Protein AF-A0A9P1GBS9-F1 (afdb_monomer_lite)

Sequence (213 aa):
MTPDWHEGHQEGFFDNLPPLSKRVPIWHQGDRENQTIGAISPWLGIDNVECEVSAFTYLVKTSHTANCLPSLSSLLSLWAPWDDDLSELVQFHLIVFQWDAYKDILNTIQDDAVNMTDDGNIPAENRHQTFVTIHYLEASDLIDTIGGLNRSLMALRADHEELLERFETYREYTGRIMEYIASRDPAMAGPFGLLLRPEDLAPERTQQGPVDR

pLDDT: mean 78.41, std 15.32, range [40.25, 95.88]

Radius of gyration: 34.03 Å; chains: 1; bounding box: 99×62×79 Å

Secondary structure (DSSP, 8-state):
----TTS-----TTTTPPPSEEEEEEEEETT-TT-BTTTTHHHHT-TT-SS-GGGTEEEEEEETT--SPPPGGGGGGSB--TTPBP-TTEEEEEEE--HHHHHHHHHH-TTSSEE-S-SS---GGGEEEEEEEEEE--HHHHHHHHHHHHHHHHHHHHHHHHHHHHHHHHHHHHHHHHHHHHHH-GGGTTTTT-SPPTTTTS-----------

Structure (mmCIF, N/CA/C/O backbone):
data_AF-A0A9P1GBS9-F1
#
_entry.id   AF-A0A9P1GBS9-F1
#
loop_
_atom_site.group_PDB
_atom_site.id
_atom_site.type_symbol
_atom_site.label_atom_id
_atom_site.label_alt_id
_atom_site.label_comp_id
_atom_site.label_asym_id
_atom_site.label_entity_id
_atom_site.label_seq_id
_atom_site.pdbx_PDB_ins_code
_atom_site.Cartn_x
_atom_site.Cartn_y
_atom_site.Cartn_z
_atom_site.occupancy
_atom_site.B_iso_or_equiv
_atom_site.auth_seq_id
_atom_site.auth_comp_id
_atom_site.auth_asym_id
_atom_site.auth_atom_id
_atom_site.pdbx_PDB_model_num
ATOM 1 N N . MET A 1 1 ? -47.988 15.074 -22.063 1.00 42.62 1 MET A N 1
ATOM 2 C CA . MET A 1 1 ? -47.607 14.781 -20.669 1.00 42.62 1 MET A CA 1
ATOM 3 C C . MET A 1 1 ? -46.097 14.748 -20.631 1.00 42.62 1 MET A C 1
ATOM 5 O O . MET A 1 1 ? -45.503 13.807 -21.136 1.00 42.62 1 MET A O 1
ATOM 9 N N . THR A 1 2 ? -45.488 15.839 -20.189 1.00 40.25 2 THR A N 1
ATOM 10 C CA . THR A 1 2 ? -44.058 15.903 -19.876 1.00 40.25 2 THR A CA 1
ATOM 11 C C . THR A 1 2 ? -43.849 15.196 -18.535 1.00 40.25 2 THR A C 1
ATOM 13 O O . THR A 1 2 ? -44.651 15.448 -17.635 1.00 40.25 2 THR A O 1
ATOM 16 N N . PRO A 1 3 ? -42.856 14.300 -18.393 1.00 43.91 3 PRO A N 1
ATOM 17 C CA . PRO A 1 3 ? -42.555 13.683 -17.106 1.00 43.91 3 PRO A CA 1
ATOM 18 C C . PRO A 1 3 ? -42.159 14.773 -16.113 1.00 43.91 3 PRO A C 1
ATOM 20 O O . PRO A 1 3 ? -41.398 15.679 -16.462 1.00 43.91 3 PRO A O 1
ATOM 23 N N . ASP A 1 4 ? -42.720 14.700 -14.913 1.00 45.66 4 ASP A N 1
ATOM 24 C CA . ASP A 1 4 ? -42.410 15.606 -13.819 1.00 45.66 4 ASP A CA 1
ATOM 25 C C . ASP A 1 4 ? -41.107 15.129 -13.160 1.00 45.66 4 ASP A C 1
ATOM 27 O O . ASP A 1 4 ? -41.053 14.048 -12.581 1.00 45.66 4 ASP A O 1
ATOM 31 N N . TRP A 1 5 ? -40.028 15.900 -13.304 1.00 51.97 5 TRP A N 1
ATOM 32 C CA . TRP A 1 5 ? -38.692 15.566 -12.783 1.00 51.97 5 TRP A CA 1
ATOM 33 C C . TRP A 1 5 ? -38.529 15.929 -11.296 1.00 51.97 5 TRP A C 1
ATOM 35 O O . TRP A 1 5 ? -37.412 16.026 -10.794 1.00 51.97 5 TRP A O 1
ATOM 45 N N . HIS A 1 6 ? -39.639 16.170 -10.598 1.00 50.38 6 HIS A N 1
ATOM 46 C CA . HIS A 1 6 ? -39.675 16.527 -9.181 1.00 50.38 6 HIS A CA 1
ATOM 47 C C . HIS A 1 6 ? -39.992 15.349 -8.248 1.00 50.38 6 HIS A C 1
ATOM 49 O O . HIS A 1 6 ? -40.091 15.551 -7.037 1.00 50.38 6 HIS A O 1
ATOM 55 N N . GLU A 1 7 ? -40.110 14.121 -8.762 1.00 45.84 7 GLU A N 1
ATOM 56 C CA . GLU A 1 7 ? -40.084 12.937 -7.902 1.00 45.84 7 GLU A CA 1
ATOM 57 C C . GLU A 1 7 ? -38.676 12.783 -7.318 1.00 45.84 7 GLU A C 1
ATOM 59 O O . GLU A 1 7 ? -37.700 12.581 -8.042 1.00 45.84 7 GLU A O 1
ATOM 64 N N . GLY A 1 8 ? -38.571 12.955 -5.996 1.00 47.91 8 GLY A N 1
ATOM 65 C CA . GLY A 1 8 ? -37.323 12.801 -5.260 1.00 47.91 8 GLY A CA 1
ATOM 66 C C . GLY A 1 8 ? -36.664 11.475 -5.614 1.00 47.91 8 GLY A C 1
ATOM 67 O O . GLY A 1 8 ? -37.333 10.442 -5.629 1.00 47.91 8 GLY A O 1
ATOM 68 N N . HIS A 1 9 ? -35.368 11.535 -5.924 1.00 47.41 9 HIS A N 1
ATOM 69 C CA . HIS A 1 9 ? -34.533 10.368 -6.172 1.00 47.41 9 HIS A CA 1
ATOM 70 C C . HIS A 1 9 ? -34.808 9.318 -5.089 1.00 47.41 9 HIS A C 1
ATOM 72 O O . HIS A 1 9 ? -34.444 9.506 -3.931 1.00 47.41 9 HIS A O 1
ATOM 78 N N . GLN A 1 10 ? -35.498 8.236 -5.457 1.00 48.91 10 GLN A N 1
ATOM 79 C CA . GLN A 1 10 ? -35.448 7.014 -4.670 1.00 48.91 10 GLN A CA 1
ATOM 80 C C . GLN A 1 10 ? -33.976 6.614 -4.639 1.00 48.91 10 GLN A C 1
ATOM 82 O O . GLN A 1 10 ? -33.380 6.485 -5.710 1.00 48.91 10 GLN A O 1
ATOM 87 N N . GLU A 1 11 ? -33.408 6.513 -3.435 1.00 47.41 11 GLU A N 1
ATOM 88 C CA . GLU A 1 11 ? -32.024 6.098 -3.193 1.00 47.41 11 GLU A CA 1
ATOM 89 C C . GLU A 1 11 ? -31.682 4.934 -4.127 1.00 47.41 11 GLU A C 1
ATOM 91 O O . GLU A 1 11 ? -32.305 3.866 -4.091 1.00 47.41 11 GLU A O 1
ATOM 96 N N . GLY A 1 12 ? -30.757 5.179 -5.049 1.00 46.72 12 GLY A N 1
ATOM 97 C CA . GLY A 1 12 ? -30.321 4.184 -6.005 1.00 46.72 12 GLY A CA 1
ATOM 98 C C . GLY A 1 12 ? -29.653 3.027 -5.270 1.00 46.72 12 GLY A C 1
ATOM 99 O O . GLY A 1 12 ? -29.072 3.190 -4.204 1.00 46.72 12 GLY A O 1
ATOM 100 N N . PHE A 1 13 ? -29.665 1.839 -5.869 1.00 50.00 13 PHE A N 1
ATOM 101 C CA . PHE A 1 13 ? -28.935 0.667 -5.363 1.00 50.00 13 PHE A CA 1
ATOM 102 C C . PHE A 1 13 ? -27.457 0.968 -5.016 1.00 50.00 13 PHE A C 1
ATOM 104 O O . PHE A 1 13 ? -26.892 0.351 -4.118 1.00 50.00 13 PHE A O 1
ATOM 111 N N . PHE A 1 14 ? -26.850 1.943 -5.701 1.00 51.12 14 PHE A N 1
ATOM 112 C CA . PHE A 1 14 ? -25.476 2.395 -5.481 1.00 51.12 14 PHE A CA 1
ATOM 113 C C . PHE A 1 14 ? -25.310 3.384 -4.313 1.00 51.12 14 PHE A C 1
ATOM 115 O O . PHE A 1 14 ? -24.191 3.542 -3.836 1.00 51.12 14 PHE A O 1
ATOM 122 N N . ASP A 1 15 ? -26.389 3.998 -3.818 1.00 52.50 15 ASP A N 1
ATOM 123 C CA . ASP A 1 15 ? -26.345 4.976 -2.717 1.00 52.50 15 ASP A CA 1
ATOM 124 C C . ASP A 1 15 ? -26.149 4.302 -1.345 1.00 52.50 15 ASP A C 1
ATOM 126 O O . ASP A 1 15 ? -25.785 4.961 -0.376 1.00 52.50 15 ASP A O 1
ATOM 130 N N . ASN A 1 16 ? -26.330 2.976 -1.273 1.00 60.12 16 ASN A N 1
ATOM 131 C CA . ASN A 1 16 ? -26.165 2.163 -0.062 1.00 60.12 16 ASN A CA 1
ATOM 132 C C . ASN A 1 16 ? -24.893 1.293 -0.067 1.00 60.12 16 ASN A C 1
ATOM 134 O O . ASN A 1 16 ? -24.763 0.381 0.755 1.00 60.12 16 ASN A O 1
ATOM 138 N N . LEU A 1 17 ? -23.956 1.526 -0.993 1.00 65.31 17 LEU A N 1
ATOM 139 C CA . LEU A 1 17 ? -22.684 0.806 -0.978 1.00 65.31 17 LEU A CA 1
ATOM 140 C C . LEU A 1 17 ? -21.768 1.378 0.116 1.00 65.31 17 LEU A C 1
ATOM 142 O O . LEU A 1 17 ? -21.597 2.597 0.190 1.00 65.31 17 LE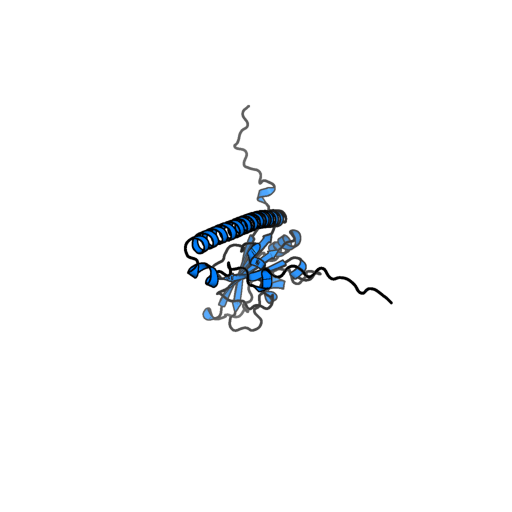U A O 1
ATOM 146 N N . PRO A 1 18 ? -21.162 0.525 0.965 1.00 74.44 18 PRO A N 1
ATOM 147 C CA . PRO A 1 18 ? -20.195 0.996 1.940 1.00 74.44 18 PRO A CA 1
ATOM 148 C C . PRO A 1 18 ? -19.008 1.650 1.216 1.00 74.44 18 PRO A C 1
ATOM 150 O O . PRO A 1 18 ? -18.671 1.248 0.097 1.00 74.44 18 PRO A O 1
ATOM 153 N N . PRO A 1 19 ? -18.376 2.667 1.829 1.00 85.00 19 PRO A N 1
ATOM 154 C CA . PRO A 1 19 ? -17.251 3.353 1.209 1.00 85.00 19 PRO A CA 1
ATOM 155 C C . PRO A 1 19 ? -16.131 2.353 0.910 1.00 85.00 19 PRO A C 1
ATOM 157 O O . PRO A 1 19 ? -15.941 1.412 1.666 1.00 85.00 19 PRO A O 1
ATOM 160 N N . LEU A 1 20 ? -15.360 2.574 -0.159 1.00 87.50 20 LEU A N 1
ATOM 161 C CA . LEU A 1 20 ? -14.217 1.717 -0.527 1.00 87.50 20 LEU A CA 1
ATOM 162 C C . LEU A 1 20 ? -12.997 1.917 0.385 1.00 87.50 20 LEU A C 1
ATOM 164 O O . LEU A 1 20 ? -12.026 1.164 0.326 1.00 87.50 20 LEU A O 1
ATOM 168 N N . SER A 1 21 ? -13.028 2.952 1.227 1.00 89.62 21 SER A N 1
ATOM 169 C CA . SER A 1 21 ? -12.006 3.188 2.236 1.00 89.62 21 SER A CA 1
ATOM 170 C C . SER A 1 21 ? -12.606 3.780 3.507 1.00 89.62 21 SER A C 1
ATOM 172 O O . SER A 1 21 ? -13.497 4.628 3.448 1.00 89.62 21 SER A O 1
ATOM 174 N N . LYS A 1 22 ? -12.101 3.350 4.666 1.00 89.94 22 LYS A N 1
ATOM 175 C CA . LYS A 1 22 ? -12.458 3.902 5.978 1.00 89.94 22 LYS A CA 1
ATOM 176 C C . LYS A 1 22 ? -11.189 4.155 6.777 1.00 89.94 22 LYS A C 1
ATOM 178 O O . LYS A 1 22 ? -10.367 3.258 6.948 1.00 89.94 22 LYS A O 1
ATOM 183 N N . ARG A 1 23 ? -11.025 5.379 7.276 1.00 90.62 23 ARG A N 1
ATOM 184 C CA . ARG A 1 23 ? -9.936 5.733 8.190 1.00 90.62 23 ARG A CA 1
ATOM 185 C C . ARG A 1 23 ? -10.406 5.559 9.626 1.00 90.62 23 ARG A C 1
ATOM 187 O O . ARG A 1 23 ? -11.434 6.108 10.000 1.00 90.62 23 ARG A O 1
ATOM 194 N N . VAL A 1 24 ? -9.620 4.838 10.412 1.00 91.25 24 VAL A N 1
ATOM 195 C CA . VAL A 1 24 ? -9.910 4.498 11.801 1.00 91.25 24 VAL A CA 1
ATOM 196 C C . VAL A 1 24 ? -8.779 5.038 12.686 1.00 91.25 24 VAL A C 1
ATOM 198 O O . VAL A 1 24 ? -7.627 4.618 12.531 1.00 91.25 24 VAL A O 1
ATOM 201 N N . PRO A 1 25 ? -9.049 6.009 13.573 1.00 92.69 25 PRO A N 1
ATOM 202 C CA . PRO A 1 25 ? -8.131 6.395 14.632 1.00 92.69 25 PRO A CA 1
ATOM 203 C C . PRO A 1 25 ? -7.989 5.283 15.671 1.00 92.69 25 PRO A C 1
ATOM 205 O O . PRO A 1 25 ? -8.970 4.669 16.090 1.00 92.69 25 PRO A O 1
ATOM 208 N N . ILE A 1 26 ? -6.758 5.079 16.119 1.00 92.00 26 ILE A N 1
ATOM 209 C CA . ILE A 1 26 ? -6.389 4.113 17.146 1.00 92.00 26 ILE A CA 1
ATOM 210 C C . ILE A 1 26 ? -5.705 4.867 18.268 1.00 92.00 26 ILE A C 1
ATOM 212 O O . ILE A 1 26 ? -4.629 5.437 18.082 1.00 92.00 26 ILE A O 1
ATOM 216 N N . TRP A 1 27 ? -6.361 4.882 19.418 1.00 91.00 27 TRP A N 1
ATOM 217 C CA . TRP A 1 27 ? -5.845 5.490 20.630 1.00 91.00 27 TRP A CA 1
ATOM 218 C C . TRP A 1 27 ? -5.072 4.453 21.419 1.00 91.00 27 TRP A C 1
ATOM 220 O O . TRP A 1 27 ? -5.586 3.371 21.701 1.00 91.00 27 TRP A O 1
ATOM 230 N N . HIS A 1 28 ? -3.837 4.785 21.765 1.00 90.81 28 HIS A N 1
ATOM 231 C CA . HIS A 1 28 ? -2.922 3.879 22.439 1.00 90.81 28 HIS A CA 1
ATOM 232 C C . HIS A 1 28 ? -2.063 4.642 23.456 1.00 90.81 28 HIS A C 1
ATOM 234 O O . HIS A 1 28 ? -2.155 5.866 23.578 1.00 90.81 28 HIS A O 1
ATOM 240 N N . GLN A 1 29 ? -1.316 3.904 24.267 1.00 88.12 29 GLN A N 1
ATOM 241 C CA . GLN A 1 29 ? -0.614 4.402 25.445 1.00 88.12 29 GLN A CA 1
ATOM 242 C C . GLN A 1 29 ? 0.894 4.144 25.333 1.00 88.12 29 GLN A C 1
ATOM 244 O O . GLN A 1 29 ? 1.341 3.005 25.428 1.00 88.12 29 GLN A O 1
ATOM 249 N N . GLY A 1 30 ? 1.686 5.207 25.195 1.00 79.06 30 GLY A N 1
ATOM 250 C CA . GLY A 1 30 ? 3.088 5.103 24.752 1.00 79.06 30 GLY A CA 1
ATOM 251 C C . GLY A 1 30 ? 4.067 4.454 25.725 1.00 79.06 30 GLY A C 1
ATOM 252 O O . GLY A 1 30 ? 5.196 4.162 25.346 1.00 79.06 30 GLY A O 1
ATOM 253 N N . ASP A 1 31 ? 3.662 4.236 26.974 1.00 73.81 31 ASP A N 1
ATOM 254 C CA . ASP A 1 31 ? 4.472 3.597 28.014 1.00 73.81 31 ASP A CA 1
ATOM 255 C C . ASP A 1 31 ? 4.209 2.084 28.144 1.00 73.81 31 ASP A C 1
ATOM 257 O O . ASP A 1 31 ? 4.804 1.432 29.006 1.00 73.81 31 ASP A O 1
ATOM 261 N N . ARG A 1 32 ? 3.337 1.512 27.301 1.00 73.31 32 ARG A N 1
ATOM 262 C CA . ARG A 1 32 ? 2.906 0.116 27.401 1.00 73.31 32 ARG A CA 1
ATOM 263 C C . ARG A 1 32 ? 3.564 -0.774 26.350 1.00 73.31 32 ARG A C 1
ATOM 265 O O . ARG A 1 32 ? 3.544 -0.491 25.157 1.00 73.31 32 ARG A O 1
ATOM 272 N N . GLU A 1 33 ? 4.076 -1.914 26.805 1.00 71.62 33 GLU A N 1
ATOM 273 C CA . GLU A 1 33 ? 4.580 -2.975 25.930 1.00 71.62 33 GLU A CA 1
ATOM 274 C C . GLU A 1 33 ? 3.427 -3.671 25.174 1.00 71.62 33 GLU A C 1
ATOM 276 O O . GLU A 1 33 ? 2.314 -3.796 25.693 1.00 71.62 33 GLU A O 1
ATOM 281 N N . ASN A 1 34 ? 3.707 -4.174 23.964 1.00 73.81 34 ASN A N 1
ATOM 282 C CA . ASN A 1 34 ? 2.776 -4.908 23.085 1.00 73.81 34 ASN A CA 1
ATOM 283 C C . ASN A 1 34 ? 1.631 -4.087 22.464 1.00 73.81 34 ASN A C 1
ATOM 285 O O . ASN A 1 34 ? 0.576 -4.637 22.142 1.00 73.81 34 ASN A O 1
ATOM 289 N N . GLN A 1 35 ? 1.828 -2.786 22.247 1.00 86.19 35 GLN A N 1
ATOM 290 C CA . GLN A 1 35 ? 0.909 -1.974 21.445 1.00 86.19 35 GLN A CA 1
ATOM 291 C C . GLN A 1 35 ? 1.297 -1.998 19.970 1.00 86.19 35 GLN A C 1
ATOM 293 O O . GLN A 1 35 ? 1.817 -1.033 19.412 1.00 86.19 35 GLN A O 1
ATOM 298 N N . THR A 1 36 ? 1.033 -3.142 19.350 1.00 90.81 36 THR A N 1
ATOM 299 C CA . THR A 1 36 ? 1.324 -3.390 17.940 1.00 90.81 36 THR A CA 1
ATOM 300 C C . THR A 1 36 ? 0.065 -3.298 17.087 1.00 90.81 36 THR A C 1
ATOM 302 O O . THR A 1 36 ? -1.065 -3.363 17.577 1.00 90.81 36 THR A O 1
ATOM 305 N N . ILE A 1 37 ? 0.245 -3.203 15.773 1.00 88.94 37 ILE A N 1
ATOM 306 C CA . ILE A 1 37 ? -0.857 -3.325 14.810 1.00 88.94 37 ILE A CA 1
ATOM 307 C C . ILE A 1 37 ? -1.541 -4.708 14.865 1.00 88.94 37 ILE A C 1
ATOM 309 O O . ILE A 1 37 ? -2.712 -4.853 14.545 1.00 88.94 37 ILE A O 1
ATOM 313 N N . GLY A 1 38 ? -0.857 -5.753 15.310 1.00 87.38 38 GLY A N 1
ATOM 314 C CA . GLY A 1 38 ? -1.444 -7.078 15.497 1.00 87.38 38 GLY A CA 1
ATOM 315 C C . GLY A 1 38 ? -2.410 -7.100 16.671 1.00 87.38 38 GLY A C 1
ATOM 316 O O . GLY A 1 38 ? -3.441 -7.773 16.607 1.00 87.38 38 GLY A O 1
ATOM 317 N N . ALA A 1 39 ? -2.128 -6.309 17.710 1.00 88.44 39 ALA A N 1
ATOM 318 C CA . ALA A 1 39 ? -2.994 -6.211 18.870 1.00 88.44 39 ALA A CA 1
ATOM 319 C C . ALA A 1 39 ? -4.390 -5.712 18.484 1.00 88.44 39 ALA A C 1
ATOM 321 O O . ALA A 1 39 ? -5.349 -6.212 19.047 1.00 88.44 39 ALA A O 1
ATOM 322 N N . ILE A 1 40 ? -4.544 -4.844 17.474 1.00 87.69 40 ILE A N 1
ATOM 323 C CA . ILE A 1 40 ? -5.860 -4.305 17.082 1.00 87.69 40 ILE A CA 1
ATOM 324 C C . ILE A 1 40 ? -6.777 -5.321 16.371 1.00 87.69 40 ILE A C 1
ATOM 326 O O . ILE A 1 40 ? -7.952 -5.031 16.154 1.00 87.69 40 ILE A O 1
ATOM 330 N N . SER A 1 41 ? -6.278 -6.510 16.017 1.00 86.81 41 SER A N 1
ATOM 331 C CA . SER A 1 41 ? -7.013 -7.512 15.222 1.00 86.81 41 SER A CA 1
ATOM 332 C C . SER A 1 41 ? -8.400 -7.893 15.773 1.00 86.81 41 SER A C 1
ATOM 334 O O . SER A 1 41 ? -9.324 -7.974 14.961 1.00 86.81 41 SER A O 1
ATOM 336 N N . PRO A 1 42 ? -8.606 -8.062 17.099 1.00 86.31 42 PRO A N 1
ATOM 337 C CA . PRO A 1 42 ? -9.927 -8.347 17.667 1.00 86.31 42 PRO A CA 1
ATOM 338 C C . PRO A 1 42 ? -10.946 -7.234 17.433 1.00 86.31 42 PRO A C 1
ATOM 340 O O . PRO A 1 42 ? -12.111 -7.496 17.152 1.00 86.31 42 PRO A O 1
ATOM 343 N N . TRP A 1 43 ? -10.504 -5.975 17.477 1.00 86.56 43 TRP A N 1
ATOM 344 C CA . TRP A 1 43 ? -11.361 -4.823 17.192 1.00 86.56 43 TRP A CA 1
ATOM 345 C C . TRP A 1 43 ? -11.714 -4.704 15.709 1.00 86.56 43 TRP A C 1
ATOM 347 O O . TRP A 1 43 ? -12.731 -4.110 15.359 1.00 86.56 43 TRP A O 1
ATOM 357 N N . LEU A 1 44 ? -10.880 -5.269 14.837 1.00 84.94 44 LEU A N 1
ATOM 358 C CA . LEU A 1 44 ? -11.162 -5.372 13.410 1.00 84.94 44 LEU A CA 1
ATOM 359 C C . LEU A 1 44 ? -11.996 -6.621 13.064 1.00 84.94 44 LEU A C 1
ATOM 361 O O . LEU A 1 44 ? -12.425 -6.746 11.922 1.00 84.94 44 LEU A O 1
ATOM 365 N N . GLY A 1 45 ? -12.212 -7.545 14.010 1.00 81.25 45 GLY A N 1
ATOM 366 C CA . GLY A 1 45 ? -12.903 -8.820 13.773 1.00 81.25 45 GLY A CA 1
ATOM 367 C C . GLY A 1 45 ? -12.101 -9.818 12.929 1.00 81.25 45 GLY A C 1
ATOM 368 O O . GLY A 1 45 ? -12.667 -10.752 12.367 1.00 81.25 45 GLY A O 1
ATOM 369 N N . ILE A 1 46 ? -10.787 -9.607 12.806 1.00 82.06 46 ILE A N 1
ATOM 370 C CA . ILE A 1 46 ? -9.893 -10.389 11.933 1.00 82.06 46 ILE A CA 1
ATOM 371 C C . ILE A 1 46 ? -9.293 -11.593 12.681 1.00 82.06 46 ILE A C 1
ATOM 373 O O . ILE A 1 46 ? -8.850 -12.562 12.069 1.00 82.06 46 ILE A O 1
ATOM 377 N N . ASP A 1 47 ? -9.315 -11.563 14.011 1.00 73.88 47 ASP A N 1
ATOM 378 C CA . ASP A 1 47 ? -8.843 -12.634 14.894 1.00 73.88 47 ASP A CA 1
ATOM 379 C C . ASP A 1 47 ? -9.673 -13.927 14.811 1.00 73.88 47 ASP A C 1
ATOM 381 O O . ASP A 1 47 ? -9.163 -15.006 15.108 1.00 73.88 47 ASP A O 1
ATOM 385 N N . ASN A 1 48 ? -10.934 -13.828 14.385 1.00 63.69 48 ASN A N 1
ATOM 386 C CA . ASN A 1 48 ? -11.872 -14.949 14.302 1.00 63.69 48 ASN A CA 1
ATOM 387 C C . ASN A 1 48 ? -11.877 -15.660 12.942 1.00 63.69 48 ASN A C 1
ATOM 389 O O . ASN A 1 48 ? -12.673 -16.579 12.732 1.00 63.69 48 ASN A O 1
ATOM 393 N N . VAL A 1 49 ? -11.039 -15.235 11.997 1.00 62.44 49 VAL A N 1
ATOM 394 C CA . VAL A 1 49 ? -11.047 -15.807 10.651 1.00 62.44 49 VAL A CA 1
ATOM 395 C C . VAL A 1 49 ? -10.283 -17.134 10.648 1.00 62.44 49 VAL A C 1
ATOM 397 O O . VAL A 1 49 ? -9.146 -17.218 11.100 1.00 62.44 49 VAL A O 1
ATOM 400 N N . GLU A 1 50 ? -10.910 -18.192 10.122 1.00 52.38 50 GLU A N 1
ATOM 401 C CA . GLU A 1 50 ? -10.342 -19.553 10.086 1.00 52.38 50 GLU A CA 1
ATOM 402 C C . GLU A 1 50 ? -9.107 -19.691 9.167 1.00 52.38 50 GLU A C 1
ATOM 404 O O . GLU A 1 50 ? -8.454 -20.736 9.158 1.00 52.38 50 GLU A O 1
ATOM 409 N N . CYS A 1 51 ? -8.778 -18.662 8.379 1.00 57.41 51 CYS A N 1
ATOM 410 C CA . CYS A 1 51 ? -7.624 -18.627 7.485 1.00 57.41 51 CYS A CA 1
ATOM 411 C C . CYS A 1 51 ? -6.550 -17.641 7.967 1.00 57.41 51 CYS A C 1
ATOM 413 O O . CYS A 1 51 ? -6.829 -16.710 8.718 1.00 57.41 51 CYS A O 1
ATOM 415 N N . GLU A 1 52 ? -5.301 -17.842 7.524 1.00 70.56 52 GLU A N 1
ATOM 416 C CA . GLU A 1 52 ? -4.212 -16.904 7.816 1.00 70.56 52 GLU A CA 1
ATOM 417 C C . GLU A 1 52 ? -4.616 -15.485 7.395 1.00 70.56 52 GLU A C 1
ATOM 419 O O . GLU A 1 52 ? -5.041 -15.267 6.263 1.00 70.56 52 GLU A O 1
ATOM 424 N N . VAL A 1 53 ? -4.452 -14.508 8.289 1.00 68.75 53 VAL A N 1
ATOM 425 C CA . VAL A 1 53 ? -4.824 -13.098 8.057 1.00 68.75 53 VAL A CA 1
ATOM 426 C C . VAL A 1 53 ? -4.203 -12.547 6.764 1.00 68.75 53 VAL A C 1
ATOM 428 O O . VAL A 1 53 ? -4.828 -11.787 6.020 1.00 68.75 53 VAL A O 1
ATOM 431 N N . SER A 1 54 ? -2.992 -13.000 6.437 1.00 73.19 54 SER A N 1
ATOM 432 C CA . SER A 1 54 ? -2.272 -12.659 5.206 1.00 73.19 54 SER A CA 1
ATOM 433 C C . SER A 1 54 ? -2.891 -13.222 3.919 1.00 73.19 54 SER A C 1
ATOM 435 O O . SER A 1 54 ? -2.485 -12.817 2.834 1.00 73.19 54 SER A O 1
ATOM 437 N N . ALA A 1 55 ? -3.854 -14.144 4.001 1.00 77.50 55 ALA A N 1
ATOM 438 C CA . ALA A 1 55 ? -4.497 -14.740 2.831 1.00 77.50 55 ALA A CA 1
ATOM 439 C C . ALA A 1 55 ? -5.475 -13.780 2.135 1.00 77.50 55 ALA A C 1
ATOM 441 O O . ALA A 1 55 ? -5.704 -13.904 0.934 1.00 77.50 55 ALA A O 1
ATOM 442 N N . PHE A 1 56 ? -6.048 -12.824 2.871 1.00 81.75 56 PHE A N 1
ATOM 443 C CA . PHE A 1 56 ? -7.055 -11.890 2.351 1.00 81.75 56 PHE A CA 1
ATOM 444 C C . PHE A 1 56 ? -6.780 -10.426 2.708 1.00 81.75 56 PHE A C 1
ATOM 446 O O . PHE A 1 56 ? -7.495 -9.541 2.226 1.00 81.75 56 PHE A O 1
ATOM 453 N N . THR A 1 57 ? -5.735 -10.163 3.502 1.00 88.12 57 THR A N 1
ATOM 454 C CA . THR A 1 57 ? -5.307 -8.809 3.846 1.00 88.12 57 THR A CA 1
ATOM 455 C C . THR A 1 57 ? -3.822 -8.572 3.598 1.00 88.12 57 THR A C 1
ATOM 457 O O . THR A 1 57 ? -2.995 -9.480 3.682 1.00 88.12 57 THR A O 1
ATOM 460 N N . TYR A 1 58 ? -3.481 -7.321 3.308 1.00 90.44 58 TYR A N 1
ATOM 461 C CA . TYR A 1 58 ? -2.112 -6.860 3.150 1.00 90.44 58 TYR A CA 1
ATOM 462 C C . TYR A 1 58 ? -1.900 -5.574 3.940 1.00 90.44 58 TYR A C 1
ATOM 464 O O . TYR A 1 58 ? -2.675 -4.626 3.809 1.00 90.44 58 TYR A O 1
ATOM 472 N N . LEU A 1 59 ? -0.849 -5.546 4.756 1.00 92.00 59 LEU A N 1
ATOM 473 C CA . LEU A 1 59 ? -0.542 -4.421 5.624 1.00 92.00 59 LEU A CA 1
ATOM 474 C C . LEU A 1 59 ? 0.617 -3.600 5.060 1.00 92.00 59 LEU A C 1
ATOM 476 O O . LEU A 1 59 ? 1.665 -4.130 4.687 1.00 92.00 59 LEU A O 1
ATOM 480 N N . VAL A 1 60 ? 0.414 -2.289 5.023 1.00 94.06 60 VAL A N 1
ATOM 481 C CA . VAL A 1 60 ? 1.385 -1.314 4.533 1.00 94.06 60 VAL A CA 1
ATOM 482 C C . VAL A 1 60 ? 1.592 -0.217 5.560 1.00 94.06 60 VAL A C 1
ATOM 484 O O . VAL A 1 60 ? 0.632 0.257 6.160 1.00 94.06 60 VAL A O 1
ATOM 487 N N . LYS A 1 61 ? 2.836 0.223 5.728 1.00 94.38 61 LYS A N 1
ATOM 488 C CA . LYS A 1 61 ? 3.216 1.323 6.614 1.00 94.38 61 LYS A CA 1
ATOM 489 C C . LYS A 1 61 ? 3.738 2.499 5.810 1.00 94.38 61 LYS A C 1
ATOM 491 O O . LYS A 1 61 ? 4.595 2.367 4.939 1.00 94.38 61 LYS A O 1
ATOM 496 N N . THR A 1 62 ? 3.222 3.672 6.130 1.00 93.62 62 THR A N 1
ATOM 497 C CA . THR A 1 62 ? 3.578 4.943 5.509 1.00 93.62 62 THR A CA 1
ATOM 498 C C . THR A 1 62 ? 3.808 6.005 6.584 1.00 93.62 62 THR A C 1
ATOM 500 O O . THR A 1 62 ? 3.650 5.768 7.783 1.00 93.62 62 THR A O 1
ATOM 503 N N . SER A 1 63 ? 4.223 7.198 6.157 1.00 90.38 63 SER A N 1
ATOM 504 C CA . SER A 1 63 ? 4.259 8.382 7.022 1.00 90.38 63 SER A CA 1
ATOM 505 C C . SER A 1 63 ? 2.839 8.791 7.421 1.00 90.38 63 SER A C 1
ATOM 507 O O . SER A 1 63 ? 1.931 8.704 6.600 1.00 90.38 63 SER A O 1
ATOM 509 N N . HIS A 1 64 ? 2.662 9.351 8.619 1.00 86.38 64 HIS A N 1
ATOM 510 C CA . HIS A 1 64 ? 1.388 9.915 9.097 1.00 86.38 64 HIS A CA 1
ATOM 511 C C . HIS A 1 64 ? 0.731 10.946 8.152 1.00 86.38 64 HIS A C 1
ATOM 513 O O . HIS A 1 64 ? -0.456 11.241 8.271 1.00 86.38 64 HIS A O 1
ATOM 519 N N . THR A 1 65 ? 1.492 11.524 7.218 1.00 84.75 65 THR A N 1
ATOM 520 C CA . THR A 1 65 ? 0.993 12.471 6.208 1.00 84.75 65 THR A CA 1
ATOM 521 C C . THR A 1 65 ? 0.390 11.801 4.968 1.00 84.75 65 THR A C 1
ATOM 523 O O . THR A 1 65 ? -0.285 12.465 4.177 1.00 84.75 65 THR A O 1
ATOM 526 N N . ALA A 1 66 ? 0.626 10.505 4.762 1.00 82.56 66 ALA A N 1
ATOM 527 C CA . ALA A 1 66 ? 0.213 9.770 3.572 1.00 82.56 66 ALA A CA 1
ATOM 528 C C . ALA A 1 66 ? -1.218 9.227 3.721 1.00 82.56 66 ALA A C 1
ATOM 530 O O . ALA A 1 66 ? -1.448 8.049 3.964 1.00 82.56 66 ALA A O 1
ATOM 531 N N . ASN A 1 67 ? -2.207 10.105 3.548 1.00 78.88 67 ASN A N 1
ATOM 532 C CA . ASN A 1 67 ? -3.617 9.749 3.749 1.00 78.88 67 ASN A CA 1
ATOM 533 C C . ASN A 1 67 ? -4.193 8.810 2.668 1.00 78.88 67 ASN A C 1
ATOM 535 O O . ASN A 1 67 ? -5.185 8.130 2.919 1.00 78.88 67 ASN A O 1
ATOM 539 N N . CYS A 1 68 ? -3.595 8.768 1.477 1.00 82.88 68 CYS A N 1
ATOM 540 C CA . CYS A 1 68 ? -4.082 7.968 0.351 1.00 82.88 68 CYS A CA 1
ATOM 541 C C . CYS A 1 68 ? -3.391 6.602 0.289 1.00 82.88 68 CYS A C 1
ATOM 543 O O . CYS A 1 68 ? -2.247 6.464 0.720 1.00 82.88 68 CYS A O 1
ATOM 545 N N . LEU A 1 69 ? -4.066 5.604 -0.293 1.00 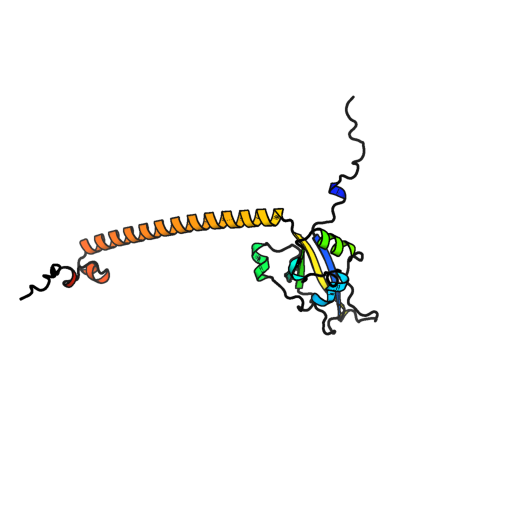84.31 69 LEU A N 1
ATOM 546 C CA . LEU A 1 69 ? -3.442 4.317 -0.594 1.00 84.31 69 LEU A CA 1
ATOM 547 C C . LEU A 1 69 ? -2.228 4.536 -1.525 1.00 84.31 69 LEU A C 1
ATOM 549 O O . LEU A 1 69 ? -2.379 5.197 -2.558 1.00 84.31 69 LEU A O 1
ATOM 553 N N . PRO A 1 70 ? -1.033 4.011 -1.191 1.00 85.25 70 PRO A N 1
ATOM 554 C CA . PRO A 1 70 ? 0.110 4.052 -2.096 1.00 85.25 70 PRO A CA 1
ATOM 555 C C . PRO A 1 70 ? -0.178 3.317 -3.406 1.00 85.25 70 PRO A C 1
ATOM 557 O O . PRO A 1 70 ? -1.025 2.427 -3.464 1.00 85.25 70 PRO A O 1
ATOM 560 N N . SER A 1 71 ? 0.558 3.648 -4.469 1.00 83.94 71 SER A N 1
ATOM 561 C CA . SER A 1 71 ? 0.407 2.935 -5.740 1.00 83.94 71 SER A CA 1
ATOM 562 C C . SER A 1 71 ? 0.654 1.434 -5.558 1.00 83.94 71 SER A C 1
ATOM 564 O O . SER A 1 71 ? 1.564 1.039 -4.824 1.00 83.94 71 SER A O 1
ATOM 566 N N . LEU A 1 72 ? -0.099 0.593 -6.278 1.00 81.88 72 LEU A N 1
ATOM 567 C CA . LEU A 1 72 ? 0.045 -0.868 -6.188 1.00 81.88 72 LEU A CA 1
ATOM 568 C C . LEU A 1 72 ? 1.484 -1.337 -6.461 1.00 81.88 72 LEU A C 1
ATOM 570 O O . LEU A 1 72 ? 1.976 -2.264 -5.826 1.00 81.88 72 LEU A O 1
ATOM 574 N N . SER A 1 73 ? 2.193 -0.634 -7.351 1.00 78.75 73 SER A N 1
ATOM 575 C CA . SER A 1 73 ? 3.608 -0.871 -7.664 1.00 78.75 73 SER A CA 1
ATOM 576 C C . SER A 1 73 ? 4.556 -0.693 -6.472 1.00 78.75 73 SER A C 1
ATOM 578 O O . SER A 1 73 ? 5.657 -1.232 -6.489 1.00 78.75 73 SER A O 1
ATOM 580 N N . SER A 1 74 ? 4.159 0.090 -5.468 1.00 82.81 74 SER A N 1
ATOM 581 C CA . SER A 1 74 ? 4.992 0.470 -4.322 1.00 82.81 74 SER A CA 1
ATOM 582 C C . SER A 1 74 ? 4.670 -0.336 -3.065 1.00 82.81 74 SER A C 1
ATOM 584 O O . SER A 1 74 ? 5.444 -0.294 -2.109 1.00 82.81 74 SER A O 1
ATOM 586 N N . LEU A 1 75 ? 3.564 -1.090 -3.050 1.00 85.44 75 LEU A N 1
ATOM 587 C CA . LEU A 1 75 ? 3.095 -1.804 -1.857 1.00 85.44 75 LEU A CA 1
ATOM 588 C C . LEU A 1 75 ? 4.143 -2.767 -1.305 1.00 85.44 75 LEU A C 1
ATOM 590 O O . LEU A 1 75 ? 4.352 -2.803 -0.100 1.00 85.44 75 LEU A O 1
ATOM 594 N N . LEU A 1 76 ? 4.865 -3.464 -2.188 1.00 84.25 76 LEU A N 1
ATOM 595 C CA . LEU A 1 76 ? 5.889 -4.429 -1.788 1.00 84.25 76 LEU A CA 1
ATOM 596 C C . LEU A 1 76 ? 7.039 -3.785 -0.997 1.00 84.25 76 LEU A C 1
ATOM 598 O O . LEU A 1 76 ? 7.608 -4.412 -0.112 1.00 84.25 76 LEU A O 1
ATOM 602 N N . SER A 1 77 ? 7.370 -2.528 -1.307 1.00 88.25 77 SER A N 1
ATOM 603 C CA . SER A 1 77 ? 8.418 -1.770 -0.608 1.00 88.25 77 SER A CA 1
ATOM 604 C C . SER A 1 77 ? 7.955 -1.150 0.709 1.00 88.25 77 SER A C 1
ATOM 606 O O . SER A 1 77 ? 8.786 -0.772 1.530 1.00 88.25 77 SER A O 1
ATOM 608 N N . LEU A 1 78 ? 6.640 -1.033 0.896 1.00 91.62 78 LEU A N 1
ATOM 609 C CA . LEU A 1 78 ? 6.012 -0.413 2.061 1.00 91.62 78 LEU A CA 1
ATOM 610 C C . LEU A 1 78 ? 5.327 -1.448 2.957 1.00 91.62 78 LEU A C 1
ATOM 612 O O . LEU A 1 78 ? 4.555 -1.081 3.841 1.00 91.62 78 LEU A O 1
ATOM 616 N N . TRP A 1 79 ? 5.578 -2.733 2.707 1.00 92.69 79 TRP A N 1
ATOM 617 C CA . TRP A 1 79 ? 5.066 -3.821 3.520 1.00 92.69 79 TRP A CA 1
ATOM 618 C C . TRP A 1 79 ? 5.461 -3.630 4.983 1.00 92.69 79 TRP A C 1
ATOM 620 O O . TRP A 1 79 ? 6.598 -3.257 5.282 1.00 92.69 79 TRP A O 1
ATOM 630 N N . ALA A 1 80 ? 4.524 -3.919 5.877 1.00 90.25 80 ALA A N 1
ATOM 631 C CA . ALA A 1 80 ? 4.763 -3.901 7.308 1.00 90.25 80 ALA A CA 1
ATOM 632 C C . ALA A 1 80 ? 4.347 -5.228 7.939 1.00 90.25 80 ALA A C 1
ATOM 634 O O . ALA A 1 80 ? 3.334 -5.810 7.529 1.00 90.25 80 ALA A O 1
ATOM 635 N N . PRO A 1 81 ? 5.101 -5.708 8.935 1.00 90.31 81 PRO A N 1
ATOM 636 C CA . PRO A 1 81 ? 4.704 -6.878 9.684 1.00 90.31 81 PRO A CA 1
ATOM 637 C C . PRO A 1 81 ? 3.596 -6.522 10.689 1.00 90.31 81 PRO A C 1
ATOM 639 O O . PRO A 1 81 ? 3.382 -5.360 11.033 1.00 90.31 81 PRO A O 1
ATOM 642 N N . TRP A 1 82 ? 2.867 -7.533 11.161 1.00 88.88 82 TRP A N 1
ATOM 643 C CA . TRP A 1 82 ? 1.779 -7.327 12.123 1.00 88.88 82 TRP A CA 1
ATOM 644 C C . TRP A 1 82 ? 2.270 -7.067 13.556 1.00 88.88 82 TRP A C 1
ATOM 646 O O . TRP A 1 82 ? 1.494 -6.671 14.412 1.00 88.88 82 TRP A O 1
ATOM 656 N N . ASP A 1 83 ? 3.544 -7.281 13.854 1.00 89.75 83 ASP A N 1
ATOM 657 C CA . ASP A 1 83 ? 4.156 -6.981 15.151 1.00 89.75 83 ASP A CA 1
ATOM 658 C C . ASP A 1 83 ? 4.767 -5.573 15.217 1.00 89.75 83 ASP A C 1
ATOM 660 O O . ASP A 1 83 ? 5.355 -5.217 16.233 1.00 89.75 83 ASP A O 1
ATOM 664 N N . ASP A 1 84 ? 4.587 -4.748 14.181 1.00 91.06 84 ASP A N 1
ATOM 665 C CA . ASP A 1 84 ? 5.062 -3.366 14.181 1.00 91.06 84 ASP A CA 1
ATOM 666 C C . ASP A 1 84 ? 4.333 -2.512 15.232 1.00 91.06 84 ASP A C 1
ATOM 668 O O . ASP A 1 84 ? 3.100 -2.538 15.347 1.00 91.06 84 ASP A O 1
ATOM 672 N N . ASP A 1 85 ? 5.110 -1.702 15.951 1.00 91.25 85 ASP A N 1
ATOM 673 C CA . ASP A 1 85 ? 4.612 -0.811 16.997 1.00 91.25 85 ASP A CA 1
ATOM 674 C C . ASP A 1 85 ? 3.742 0.323 16.440 1.00 91.25 85 ASP A C 1
ATOM 676 O O . ASP A 1 85 ? 4.025 0.927 15.393 1.00 91.25 85 ASP A O 1
ATOM 680 N N . LEU A 1 86 ? 2.699 0.667 17.196 1.00 91.00 86 LEU A N 1
ATOM 681 C CA . LEU A 1 86 ? 1.890 1.852 16.948 1.00 91.00 86 LEU A CA 1
ATOM 682 C C . LEU A 1 86 ? 2.688 3.118 17.302 1.00 91.00 86 LEU A C 1
ATOM 684 O O . LEU A 1 86 ? 3.311 3.229 18.354 1.00 91.00 86 LEU A O 1
ATOM 688 N N . SER A 1 87 ? 2.667 4.109 16.411 1.00 90.25 87 SER A N 1
ATOM 689 C CA . SER A 1 87 ? 3.365 5.386 16.597 1.00 90.25 87 SER A CA 1
ATOM 690 C C . SER A 1 87 ? 2.605 6.533 15.929 1.00 90.25 87 SER A C 1
ATOM 692 O O . SER A 1 87 ? 1.917 6.333 14.929 1.00 90.25 87 SER A O 1
ATOM 694 N N . GLU A 1 88 ? 2.727 7.751 16.459 1.00 88.69 88 GLU A N 1
ATOM 695 C CA . GLU A 1 88 ? 2.095 8.956 15.890 1.00 88.69 88 GLU A CA 1
ATOM 696 C C . GLU A 1 88 ? 2.708 9.378 14.549 1.00 88.69 88 GLU A C 1
ATOM 698 O O . GLU A 1 88 ? 2.098 10.098 13.762 1.00 88.69 88 GLU A O 1
ATOM 703 N N . LEU A 1 89 ? 3.938 8.936 14.281 1.00 90.69 89 LEU A N 1
ATOM 704 C CA . LEU A 1 89 ? 4.684 9.318 13.083 1.00 90.69 89 LEU A CA 1
ATOM 705 C C . LEU A 1 89 ? 4.316 8.475 11.862 1.00 90.69 89 LEU A C 1
ATOM 707 O O . LEU A 1 89 ? 4.698 8.822 10.737 1.00 90.69 89 LEU A O 1
ATOM 711 N N . VAL A 1 90 ? 3.585 7.382 12.076 1.00 91.81 90 VAL A N 1
ATOM 712 C CA . VAL A 1 90 ? 3.286 6.381 11.058 1.00 91.81 90 VAL A CA 1
ATOM 713 C C . VAL A 1 90 ? 1.786 6.256 10.850 1.00 91.81 90 VAL A C 1
ATOM 715 O O . VAL A 1 90 ? 0.974 6.520 11.735 1.00 91.81 90 VAL A O 1
ATOM 718 N N . GLN A 1 91 ? 1.426 5.833 9.651 1.00 92.38 91 GLN A N 1
ATOM 719 C CA . GLN A 1 91 ? 0.076 5.437 9.307 1.00 92.38 91 GLN A CA 1
ATOM 720 C C . GLN A 1 91 ? 0.128 4.041 8.705 1.00 92.38 91 GLN A C 1
ATOM 722 O O . GLN A 1 91 ? 1.017 3.723 7.915 1.00 92.38 91 GLN A O 1
ATOM 727 N N . PHE A 1 92 ? -0.842 3.213 9.067 1.00 94.19 92 PHE A N 1
ATOM 728 C CA . PHE A 1 92 ? -0.998 1.895 8.482 1.00 94.19 92 PHE A CA 1
ATOM 729 C C . PHE A 1 92 ? -2.135 1.900 7.464 1.00 94.19 92 PHE A C 1
ATOM 731 O O . PHE A 1 92 ? -3.138 2.605 7.597 1.00 94.19 92 PHE A O 1
ATOM 738 N N . HIS A 1 93 ? -1.974 1.096 6.428 1.00 93.75 93 HIS A N 1
ATOM 739 C CA . HIS A 1 93 ? -2.969 0.847 5.408 1.00 93.75 93 HIS A CA 1
ATOM 740 C C . HIS A 1 93 ? -3.254 -0.646 5.388 1.00 93.75 93 HIS A C 1
ATOM 742 O O . HIS A 1 93 ? -2.361 -1.439 5.092 1.00 93.75 93 HIS A O 1
ATOM 748 N N . LEU A 1 94 ? -4.489 -1.011 5.714 1.00 92.50 94 LEU A N 1
ATOM 749 C CA . LEU A 1 94 ? -4.965 -2.382 5.643 1.00 92.50 94 LEU A CA 1
ATOM 750 C C . LEU A 1 94 ? -5.715 -2.560 4.330 1.00 92.50 94 LEU A C 1
ATOM 752 O O . LEU A 1 94 ? -6.776 -1.977 4.136 1.00 92.50 94 LEU A O 1
ATOM 756 N N . ILE A 1 95 ? -5.156 -3.341 3.422 1.00 92.06 95 ILE A N 1
ATOM 757 C CA . ILE A 1 95 ? -5.742 -3.606 2.111 1.00 92.06 95 ILE A CA 1
ATOM 758 C C . ILE A 1 95 ? -6.453 -4.945 2.189 1.00 92.06 95 ILE A C 1
ATOM 760 O O . ILE A 1 95 ? -5.833 -5.943 2.542 1.00 92.06 95 ILE A O 1
ATOM 764 N N . VAL A 1 96 ? -7.738 -4.966 1.858 1.00 91.06 96 VAL A N 1
ATOM 765 C CA . VAL A 1 96 ? -8.585 -6.157 1.883 1.00 91.06 96 VAL A CA 1
ATOM 766 C C . VAL A 1 96 ? -8.991 -6.493 0.454 1.00 91.06 96 VAL A C 1
ATOM 768 O O . VAL A 1 96 ? -9.491 -5.636 -0.273 1.00 91.06 96 VAL A O 1
ATOM 771 N N . PHE A 1 97 ? -8.782 -7.745 0.051 1.00 87.12 97 PHE A N 1
ATOM 772 C CA . PHE A 1 97 ? -9.086 -8.206 -1.312 1.00 87.12 97 PHE A CA 1
ATOM 773 C C . PHE A 1 97 ? -10.425 -8.946 -1.411 1.00 87.12 97 PHE A C 1
ATOM 775 O O . PHE A 1 97 ? -10.934 -9.171 -2.507 1.00 87.12 97 PHE A O 1
ATOM 782 N N . GLN A 1 98 ? -11.007 -9.336 -0.275 1.00 87.50 98 GLN A N 1
ATOM 783 C CA . GLN A 1 98 ? -12.280 -10.046 -0.216 1.00 87.50 98 GLN A CA 1
ATOM 784 C C . GLN A 1 98 ? -13.389 -9.121 0.287 1.00 87.50 98 GLN A C 1
ATOM 786 O O . GLN A 1 98 ? -13.344 -8.637 1.416 1.00 87.50 98 GLN A O 1
ATOM 791 N N . TRP A 1 99 ? -14.413 -8.915 -0.545 1.00 86.94 99 TRP A N 1
ATOM 792 C CA . TRP A 1 99 ? -15.520 -8.003 -0.244 1.00 86.94 99 TRP A CA 1
ATOM 793 C C . TRP A 1 99 ? -16.284 -8.368 1.030 1.00 86.94 99 TRP A C 1
ATOM 795 O O . TRP A 1 99 ? -16.651 -7.493 1.809 1.00 86.94 99 TRP A O 1
ATOM 805 N N . ASP A 1 100 ? -16.529 -9.659 1.252 1.00 86.94 100 ASP A N 1
ATOM 806 C CA . ASP A 1 100 ? -17.273 -10.108 2.430 1.00 86.94 100 ASP A CA 1
ATOM 807 C C . ASP A 1 100 ? -16.497 -9.827 3.718 1.00 86.94 100 ASP A C 1
ATOM 809 O O . ASP A 1 100 ? -17.033 -9.172 4.607 1.00 86.94 100 ASP A O 1
ATOM 813 N N . ALA A 1 101 ? -15.202 -10.158 3.744 1.00 86.25 101 ALA A N 1
ATOM 814 C CA . ALA A 1 101 ? -14.324 -9.816 4.860 1.00 86.25 101 ALA A CA 1
ATOM 815 C C . ALA A 1 101 ? -14.249 -8.297 5.085 1.00 86.25 101 ALA A C 1
ATOM 817 O O . ALA A 1 101 ? -14.273 -7.837 6.221 1.00 86.25 101 ALA A O 1
ATOM 818 N N . TYR A 1 102 ? -14.207 -7.500 4.012 1.00 89.31 102 TYR A N 1
ATOM 819 C CA . TYR A 1 102 ? -14.209 -6.042 4.122 1.00 89.31 102 TYR A CA 1
ATOM 820 C C . TYR A 1 102 ? -15.472 -5.512 4.811 1.00 89.31 102 TYR A C 1
ATOM 822 O O . TYR A 1 102 ? -15.378 -4.703 5.734 1.00 89.31 102 TYR A O 1
ATOM 830 N N . LYS A 1 103 ? -16.652 -5.992 4.402 1.00 87.81 103 LYS A N 1
ATOM 831 C CA . LYS A 1 103 ? -17.9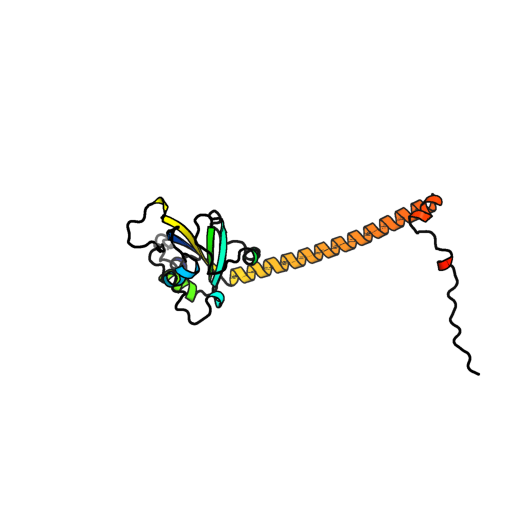18 -5.619 5.047 1.00 87.81 103 LYS A CA 1
ATOM 832 C C . LYS A 1 103 ? -17.945 -6.045 6.510 1.00 87.81 103 LYS A C 1
ATOM 834 O O . LYS A 1 103 ? -18.388 -5.260 7.341 1.00 87.81 103 LYS A O 1
ATOM 839 N N . ASP A 1 104 ? -17.469 -7.244 6.826 1.00 87.50 104 ASP A N 1
ATOM 840 C CA . ASP A 1 104 ? -17.448 -7.754 8.200 1.00 87.50 104 ASP A CA 1
ATOM 841 C C . ASP A 1 104 ? -16.538 -6.904 9.098 1.00 87.50 104 ASP A C 1
ATOM 843 O O . ASP A 1 104 ? -16.943 -6.514 10.195 1.00 87.50 104 ASP A O 1
ATOM 847 N N . ILE A 1 105 ? -15.365 -6.509 8.595 1.00 88.19 105 ILE A N 1
ATOM 848 C CA . ILE A 1 105 ? -14.458 -5.575 9.275 1.00 88.19 105 ILE A CA 1
ATOM 849 C C . ILE A 1 105 ? -15.157 -4.227 9.507 1.00 88.19 105 ILE A C 1
ATOM 851 O O . ILE A 1 105 ? -15.176 -3.715 10.628 1.00 88.19 105 ILE A O 1
ATOM 855 N N . LEU A 1 106 ? -15.782 -3.650 8.473 1.00 87.81 106 LEU A N 1
ATOM 856 C CA . LEU A 1 106 ? -16.495 -2.374 8.603 1.00 87.81 106 LEU A CA 1
ATOM 857 C C . LEU A 1 106 ? -17.660 -2.445 9.598 1.00 87.81 106 LEU A C 1
ATOM 859 O O . LEU A 1 106 ? -17.858 -1.506 10.369 1.00 87.81 106 LEU A O 1
ATOM 863 N N . ASN A 1 107 ? -18.402 -3.553 9.594 1.00 86.31 107 ASN A N 1
ATOM 864 C CA . ASN A 1 107 ? -19.515 -3.812 10.504 1.00 86.31 107 ASN A CA 1
ATOM 865 C C . ASN A 1 107 ? -19.062 -4.051 11.945 1.00 86.31 107 ASN A C 1
ATOM 867 O O . ASN A 1 107 ? -19.876 -3.895 12.851 1.00 86.31 107 ASN A O 1
ATOM 871 N N . THR A 1 108 ? -17.807 -4.447 12.161 1.00 86.25 108 THR A N 1
ATOM 872 C CA . THR A 1 108 ? -17.236 -4.670 13.496 1.00 86.25 108 THR A CA 1
ATOM 873 C C . THR A 1 108 ? -16.753 -3.356 14.115 1.00 86.25 108 THR A C 1
ATOM 875 O O . THR A 1 108 ? -16.991 -3.104 15.293 1.00 86.25 108 THR A O 1
ATOM 878 N N . ILE A 1 109 ? -16.173 -2.455 13.316 1.00 82.69 109 ILE A N 1
ATOM 879 C CA . ILE A 1 109 ? -15.630 -1.151 13.759 1.00 82.69 109 ILE A CA 1
ATOM 880 C C . ILE A 1 109 ? -16.744 -0.094 13.903 1.00 82.69 109 ILE A C 1
ATOM 882 O O . ILE A 1 109 ? -16.590 1.056 13.492 1.00 82.69 109 ILE A O 1
ATOM 886 N N . GLN A 1 110 ? -17.910 -0.462 14.434 1.00 68.75 110 GLN A N 1
ATOM 887 C CA . GLN A 1 110 ? -19.089 0.420 14.507 1.00 68.75 110 GLN A CA 1
ATOM 888 C C . GLN A 1 110 ? -18.808 1.770 15.193 1.00 68.75 110 GLN A C 1
ATOM 890 O O . GLN A 1 110 ? -19.452 2.759 14.860 1.00 68.75 110 GLN A O 1
ATOM 895 N N . ASP A 1 111 ? -17.812 1.822 16.084 1.00 63.34 111 ASP A N 1
ATOM 896 C CA . ASP A 1 111 ? -17.482 2.976 16.932 1.00 63.34 111 ASP A CA 1
ATOM 897 C C . ASP A 1 111 ? -16.547 4.022 16.295 1.00 63.34 111 ASP A C 1
ATOM 899 O O . ASP A 1 111 ? -16.085 4.936 16.977 1.00 63.34 111 ASP A O 1
ATOM 903 N N . ASP A 1 112 ? -16.239 3.913 14.997 1.00 76.75 112 ASP A N 1
ATOM 904 C CA . ASP A 1 112 ? -15.356 4.834 14.253 1.00 76.75 112 ASP A CA 1
ATOM 905 C C . ASP A 1 112 ? -13.958 5.054 14.871 1.00 76.75 112 ASP A C 1
ATOM 907 O O . ASP A 1 112 ? -13.197 5.882 14.377 1.00 76.75 112 ASP A O 1
ATOM 911 N N . ALA A 1 113 ? -13.578 4.306 15.908 1.00 85.56 113 ALA A N 1
ATOM 912 C CA . ALA A 1 113 ? -12.292 4.389 16.584 1.00 85.56 113 ALA A CA 1
ATOM 913 C C . ALA A 1 113 ? -11.979 3.084 17.322 1.00 85.56 113 ALA A C 1
ATOM 915 O O . ALA A 1 113 ? -12.871 2.405 17.825 1.00 85.56 113 ALA A O 1
ATOM 916 N N . VAL A 1 114 ? -10.692 2.767 17.440 1.00 87.69 114 VAL A N 1
ATOM 917 C CA . VAL A 1 114 ? -10.201 1.699 18.317 1.00 87.69 114 VAL A CA 1
ATOM 918 C C . VAL A 1 114 ? -9.578 2.348 19.542 1.00 87.69 114 VAL A C 1
ATOM 920 O O . VAL A 1 114 ? -8.724 3.228 19.414 1.00 87.69 114 VAL A O 1
ATOM 923 N N . ASN A 1 115 ? -10.004 1.927 20.732 1.00 87.19 115 ASN A N 1
ATOM 924 C CA . ASN A 1 115 ? -9.428 2.408 21.977 1.00 87.19 115 ASN A CA 1
ATOM 925 C C . ASN A 1 115 ? -8.674 1.287 22.697 1.00 87.19 115 ASN A C 1
ATOM 927 O O . ASN A 1 115 ? -9.280 0.334 23.180 1.00 87.19 115 ASN A O 1
ATOM 931 N N . MET A 1 116 ? -7.351 1.424 22.759 1.00 85.75 116 MET A N 1
ATOM 932 C CA . MET A 1 116 ? -6.440 0.527 23.473 1.00 85.75 116 MET A CA 1
ATOM 933 C C . MET A 1 116 ? -5.882 1.156 24.757 1.00 85.75 116 MET A C 1
ATOM 935 O O . MET A 1 116 ? -4.979 0.594 25.380 1.00 85.75 116 MET A O 1
ATOM 939 N N . THR A 1 117 ? -6.367 2.337 25.147 1.00 83.81 117 THR A N 1
ATOM 940 C CA . THR A 1 117 ? -5.993 2.954 26.420 1.00 83.81 117 THR A CA 1
ATOM 941 C C . THR A 1 117 ? -6.739 2.271 27.562 1.00 83.81 117 THR A C 1
ATOM 943 O O . THR A 1 117 ? -7.927 1.987 27.417 1.00 83.81 117 THR A O 1
ATOM 946 N N . ASP A 1 118 ? -6.085 2.051 28.703 1.00 77.88 118 ASP A N 1
ATOM 947 C CA . ASP A 1 118 ? -6.771 1.540 29.895 1.00 77.88 118 ASP A CA 1
ATOM 948 C C . ASP A 1 118 ? -7.866 2.508 30.381 1.00 77.88 118 ASP A C 1
ATOM 950 O O . ASP A 1 118 ? -7.750 3.724 30.229 1.00 77.88 118 ASP A O 1
ATOM 954 N N . ASP A 1 119 ? -8.882 1.976 31.071 1.00 69.25 119 ASP A N 1
ATOM 955 C CA . ASP A 1 119 ? -9.986 2.742 31.688 1.00 69.25 119 ASP A CA 1
ATOM 956 C C . ASP A 1 119 ? -9.527 3.730 32.787 1.00 69.25 119 ASP A C 1
ATOM 958 O O . ASP A 1 119 ? -10.323 4.473 33.370 1.00 69.25 119 ASP A O 1
ATOM 962 N N . GLY A 1 120 ? -8.232 3.733 33.110 1.00 65.88 120 GLY A N 1
ATOM 963 C CA . GLY A 1 120 ? -7.614 4.669 34.035 1.00 65.88 120 GLY A CA 1
ATOM 964 C C . GLY A 1 120 ? -7.521 6.082 33.460 1.00 65.88 120 GLY A C 1
ATOM 965 O O . GLY A 1 120 ? -7.471 6.309 32.254 1.00 65.88 120 GLY A O 1
ATOM 966 N N . ASN A 1 121 ? -7.444 7.078 34.343 1.00 68.00 121 ASN A N 1
ATOM 967 C CA . ASN A 1 121 ? -7.254 8.467 33.935 1.00 68.00 121 ASN A CA 1
ATOM 968 C C . ASN A 1 121 ? -5.790 8.694 33.504 1.00 68.00 121 ASN A C 1
ATOM 970 O O . ASN A 1 121 ? -4.986 9.238 34.257 1.00 68.00 121 ASN A O 1
ATOM 974 N N . ILE A 1 122 ? -5.435 8.213 32.310 1.00 74.88 122 ILE A N 1
ATOM 975 C CA . ILE A 1 122 ? -4.081 8.291 31.750 1.00 74.88 122 ILE A CA 1
ATOM 976 C C . ILE A 1 122 ? -3.730 9.765 31.493 1.00 74.88 122 ILE A C 1
ATOM 978 O O . ILE A 1 122 ? -4.561 10.473 30.905 1.00 74.88 122 ILE A O 1
ATOM 982 N N . PRO A 1 123 ? -2.541 10.245 31.902 1.00 78.00 123 PRO A N 1
ATOM 983 C CA . PRO A 1 123 ? -2.064 11.588 31.583 1.00 78.00 123 PRO A CA 1
ATOM 984 C C . PRO A 1 123 ? -2.117 11.867 30.078 1.00 78.00 123 PRO A C 1
ATOM 986 O O . PRO A 1 123 ? -1.807 10.995 29.272 1.00 78.00 123 PRO A O 1
ATOM 989 N N . ALA A 1 124 ? -2.498 13.085 29.684 1.00 77.75 124 ALA A N 1
ATOM 990 C CA . ALA A 1 124 ? -2.659 13.438 28.268 1.00 77.75 124 ALA A CA 1
ATOM 991 C C . ALA A 1 124 ? -1.374 13.234 27.441 1.00 77.75 124 ALA A C 1
ATOM 993 O O . ALA A 1 124 ? -1.453 12.921 26.262 1.00 77.75 124 ALA A O 1
ATOM 994 N N . GLU A 1 125 ? -0.211 13.370 28.076 1.00 82.88 125 GLU A N 1
ATOM 995 C CA . GLU A 1 125 ? 1.117 13.169 27.485 1.00 82.88 125 GLU A CA 1
ATOM 996 C C . GLU A 1 125 ? 1.416 11.725 27.056 1.00 82.88 125 GLU A C 1
ATOM 998 O O . GLU A 1 125 ? 2.220 11.531 26.151 1.00 82.88 125 GLU A O 1
ATOM 1003 N N . ASN A 1 126 ? 0.729 10.735 27.635 1.00 82.25 126 ASN A N 1
ATOM 1004 C CA . ASN A 1 126 ? 0.908 9.321 27.291 1.00 82.25 126 ASN A CA 1
ATOM 1005 C C . ASN A 1 126 ? -0.188 8.803 26.351 1.00 82.25 126 ASN A C 1
ATOM 1007 O O . ASN A 1 126 ? -0.198 7.616 26.033 1.00 82.25 126 ASN A O 1
ATOM 1011 N N . ARG A 1 127 ? -1.139 9.655 25.940 1.00 84.75 127 ARG A N 1
ATOM 1012 C CA . ARG A 1 127 ? -2.217 9.284 25.015 1.00 84.75 127 ARG A CA 1
ATOM 1013 C C . ARG A 1 127 ? -1.786 9.605 23.595 1.00 84.75 127 ARG A C 1
ATOM 1015 O O . ARG A 1 127 ? -1.800 10.767 23.196 1.00 84.75 127 ARG A O 1
ATOM 1022 N N . HIS A 1 128 ? -1.464 8.571 22.839 1.00 90.00 128 HIS A N 1
ATOM 1023 C CA . HIS A 1 128 ? -1.041 8.702 21.456 1.00 90.00 128 HIS A CA 1
ATOM 1024 C C . HIS A 1 128 ? -2.128 8.244 20.499 1.00 90.00 128 HIS A C 1
ATOM 1026 O O . HIS A 1 128 ? -3.029 7.475 20.849 1.00 90.00 128 HIS A O 1
ATOM 1032 N N . GLN A 1 129 ? -2.026 8.735 19.269 1.00 91.38 129 GLN A N 1
ATOM 1033 C CA . GLN A 1 129 ? -2.940 8.389 18.196 1.00 91.38 129 GLN A CA 1
ATOM 1034 C C . GLN A 1 129 ? -2.169 7.892 16.977 1.00 91.38 129 GLN A C 1
ATOM 1036 O O . GLN A 1 129 ? -1.301 8.581 16.446 1.00 91.38 129 GLN A O 1
ATOM 1041 N N . THR A 1 130 ? -2.552 6.722 16.484 1.00 92.56 130 THR A N 1
ATOM 1042 C CA . THR A 1 130 ? -2.116 6.184 15.193 1.00 92.56 130 THR A CA 1
ATOM 1043 C C . THR A 1 130 ? -3.336 5.995 14.305 1.00 92.56 130 THR A C 1
ATOM 1045 O O . THR A 1 130 ? -4.451 5.828 14.792 1.00 92.56 130 THR A O 1
ATOM 1048 N N . PHE A 1 131 ? -3.156 6.038 12.988 1.00 92.56 131 PHE A N 1
ATOM 1049 C CA . PHE A 1 131 ? -4.253 5.827 12.049 1.00 92.56 131 PHE A CA 1
ATOM 1050 C C . PHE A 1 131 ? -4.067 4.542 11.261 1.00 92.56 131 PHE A C 1
ATOM 1052 O O . PHE A 1 131 ? -2.974 4.256 10.768 1.00 92.56 131 PHE A O 1
ATOM 1059 N N . VAL A 1 132 ? -5.171 3.823 11.084 1.00 92.44 132 VAL A N 1
ATOM 1060 C CA . VAL A 1 132 ? -5.284 2.719 10.135 1.00 92.44 132 VAL A CA 1
ATOM 1061 C C . VAL A 1 132 ? -6.314 3.105 9.090 1.00 92.44 132 VAL A C 1
ATOM 1063 O O . VAL A 1 132 ? -7.453 3.421 9.421 1.00 92.44 132 VAL A O 1
ATOM 1066 N N . THR A 1 133 ? -5.929 3.095 7.820 1.00 92.19 133 THR A N 1
ATOM 1067 C CA . THR A 1 133 ? -6.882 3.255 6.719 1.00 92.19 133 THR A CA 1
ATOM 1068 C C . THR A 1 133 ? -7.139 1.902 6.082 1.00 92.19 133 THR A C 1
ATOM 1070 O O . THR A 1 133 ? -6.223 1.282 5.547 1.00 92.19 133 THR A O 1
ATOM 1073 N N . ILE A 1 134 ? -8.384 1.451 6.150 1.00 91.88 134 ILE A N 1
ATOM 1074 C CA . ILE A 1 134 ? -8.836 0.171 5.619 1.00 91.88 134 ILE A CA 1
ATOM 1075 C C . ILE A 1 134 ? -9.358 0.416 4.212 1.00 91.88 134 ILE A C 1
ATOM 1077 O O . ILE A 1 134 ? -10.282 1.207 4.032 1.00 91.88 134 ILE A O 1
ATOM 1081 N N . HIS A 1 135 ? -8.769 -0.252 3.234 1.00 92.00 135 HIS A N 1
ATOM 1082 C CA . HIS A 1 135 ? -9.075 -0.124 1.816 1.00 92.00 135 HIS A CA 1
ATOM 1083 C C . HIS A 1 135 ? -9.621 -1.442 1.294 1.00 92.00 135 HIS A C 1
ATOM 1085 O O . HIS A 1 135 ? -9.019 -2.489 1.531 1.00 92.00 135 HIS A O 1
ATOM 1091 N N . TYR A 1 136 ? -10.715 -1.389 0.546 1.00 91.00 136 TYR A N 1
ATOM 1092 C CA . TYR A 1 136 ? -11.102 -2.488 -0.323 1.00 91.00 136 TYR A CA 1
ATOM 1093 C C . TYR A 1 136 ? -10.474 -2.266 -1.693 1.00 91.00 136 TYR A C 1
ATOM 1095 O O . TYR A 1 136 ? -10.656 -1.207 -2.292 1.00 91.00 136 TYR A O 1
ATOM 1103 N N . LEU A 1 137 ? -9.712 -3.249 -2.170 1.00 87.38 137 LEU A N 1
ATOM 1104 C CA . LEU A 1 137 ? -9.144 -3.201 -3.510 1.00 87.38 137 LEU A CA 1
ATOM 1105 C C . LEU A 1 137 ? -9.976 -4.073 -4.442 1.00 87.38 137 LEU A C 1
ATOM 1107 O O . LEU A 1 137 ? -9.987 -5.299 -4.313 1.00 87.38 137 LEU A O 1
ATOM 1111 N N . GLU A 1 138 ? -10.648 -3.439 -5.397 1.00 83.44 138 GLU A N 1
ATOM 1112 C CA . GLU A 1 138 ? -11.440 -4.163 -6.377 1.00 83.44 138 GLU A CA 1
ATOM 1113 C C . GLU A 1 138 ? -10.549 -4.948 -7.347 1.00 83.44 138 GLU A C 1
ATOM 1115 O O . GLU A 1 138 ? -9.459 -4.527 -7.746 1.00 83.44 138 GLU A O 1
ATOM 1120 N N . ALA A 1 139 ? -11.033 -6.114 -7.779 1.00 79.81 139 ALA A N 1
ATOM 1121 C CA . ALA A 1 139 ? -10.327 -6.926 -8.766 1.00 79.81 139 ALA A CA 1
ATOM 1122 C C . ALA A 1 139 ? -10.153 -6.195 -10.114 1.00 79.81 139 ALA A C 1
ATOM 1124 O O . ALA A 1 139 ? -9.173 -6.434 -10.819 1.00 79.81 139 ALA A O 1
ATOM 1125 N N . SER A 1 140 ? -11.074 -5.292 -10.461 1.00 79.88 140 SER A N 1
ATOM 1126 C CA . SER A 1 140 ? -10.976 -4.373 -11.605 1.00 79.88 140 SER A CA 1
ATOM 1127 C C . SER A 1 140 ? -9.725 -3.498 -11.517 1.00 79.88 140 SER A C 1
ATO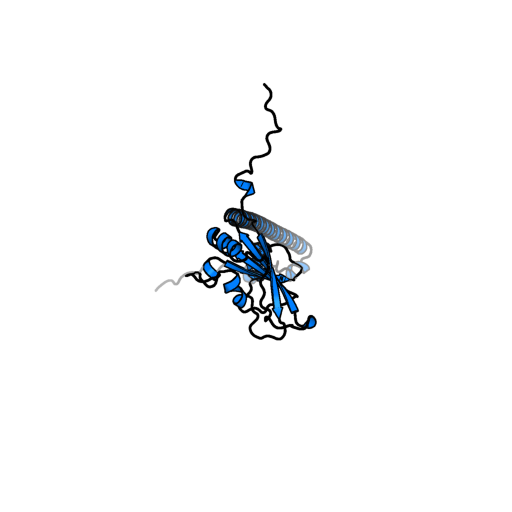M 1129 O O . SER A 1 140 ? -8.931 -3.493 -12.457 1.00 79.88 140 SER A O 1
ATOM 1131 N N . ASP A 1 141 ? -9.490 -2.850 -10.374 1.00 79.00 141 ASP A N 1
ATOM 1132 C CA . ASP A 1 141 ? -8.331 -1.973 -10.157 1.00 79.00 141 ASP A CA 1
ATOM 1133 C C . ASP A 1 141 ? -7.003 -2.734 -10.276 1.00 79.00 141 ASP A C 1
ATOM 1135 O O . ASP A 1 141 ? -6.016 -2.232 -10.836 1.00 79.00 141 ASP A O 1
ATOM 1139 N N . LEU A 1 142 ? -6.979 -3.980 -9.786 1.00 80.00 142 LEU A N 1
ATOM 1140 C CA . LEU A 1 142 ? -5.845 -4.888 -9.949 1.00 80.00 142 LEU A CA 1
ATOM 1141 C C . LEU A 1 142 ? -5.581 -5.191 -11.427 1.00 80.00 142 LEU A C 1
ATOM 1143 O O . LEU A 1 142 ? -4.443 -5.069 -11.885 1.00 80.00 142 LEU A O 1
ATOM 1147 N N . ILE A 1 143 ? -6.618 -5.569 -12.178 1.00 83.44 143 ILE A N 1
ATOM 1148 C CA . ILE A 1 143 ? -6.505 -5.894 -13.605 1.00 83.44 143 ILE A CA 1
ATOM 1149 C C . ILE A 1 143 ? -6.035 -4.675 -14.401 1.00 83.44 143 ILE A C 1
ATOM 1151 O O . ILE A 1 143 ? -5.119 -4.800 -15.219 1.00 83.44 143 ILE A O 1
ATOM 1155 N N . ASP A 1 144 ? -6.599 -3.498 -14.140 1.00 83.12 144 ASP A N 1
ATOM 1156 C CA . ASP A 1 144 ? -6.232 -2.264 -14.832 1.00 83.12 144 ASP A CA 1
ATOM 1157 C C . ASP A 1 144 ? -4.782 -1.877 -14.560 1.00 83.12 144 ASP A C 1
ATOM 1159 O O . ASP A 1 144 ? -4.044 -1.504 -15.482 1.00 83.12 144 ASP A O 1
ATOM 1163 N N . THR A 1 145 ? -4.333 -2.045 -13.318 1.00 81.75 145 THR A N 1
ATOM 1164 C CA . THR A 1 145 ? -2.952 -1.750 -12.944 1.00 81.75 145 THR A CA 1
ATOM 1165 C C . THR A 1 145 ? -1.973 -2.750 -13.543 1.00 81.75 145 THR A C 1
ATOM 1167 O O . THR A 1 145 ? -0.952 -2.341 -14.098 1.00 81.75 145 THR A O 1
ATOM 1170 N N . ILE A 1 146 ? -2.285 -4.049 -13.516 1.00 84.25 146 ILE A N 1
ATOM 1171 C CA . ILE A 1 146 ? -1.481 -5.082 -14.188 1.00 84.25 146 ILE A CA 1
ATOM 1172 C C . ILE A 1 146 ? -1.416 -4.801 -15.693 1.00 84.25 146 ILE A C 1
ATOM 1174 O O . ILE A 1 146 ? -0.341 -4.856 -16.294 1.00 84.25 146 ILE A O 1
ATOM 1178 N N . GLY A 1 147 ? -2.544 -4.441 -16.307 1.00 86.19 147 GLY A N 1
ATOM 1179 C CA . GLY A 1 147 ? -2.612 -4.057 -17.712 1.00 86.19 147 GLY A CA 1
ATOM 1180 C C . GLY A 1 147 ? -1.755 -2.828 -18.021 1.00 86.19 147 GLY A C 1
ATOM 1181 O O . GLY A 1 147 ? -1.036 -2.814 -19.022 1.00 86.19 147 GLY A O 1
ATOM 1182 N N . GLY A 1 148 ? -1.786 -1.817 -17.151 1.00 85.75 148 GLY A N 1
ATOM 1183 C CA . GLY A 1 148 ? -0.937 -0.629 -17.230 1.00 85.75 148 GLY A CA 1
ATOM 1184 C C . GLY A 1 148 ? 0.548 -0.967 -17.142 1.00 85.75 148 GLY A C 1
ATOM 1185 O O . GLY A 1 148 ? 1.314 -0.575 -18.019 1.00 85.75 148 GLY A O 1
ATOM 1186 N N . LEU A 1 149 ? 0.942 -1.759 -16.143 1.00 85.50 149 LEU A N 1
ATOM 1187 C CA . LEU A 1 149 ? 2.322 -2.213 -15.960 1.00 85.50 149 LEU A CA 1
ATOM 1188 C C . LEU A 1 149 ? 2.820 -3.023 -17.159 1.00 85.50 149 LEU A C 1
ATOM 1190 O O . LEU A 1 149 ? 3.938 -2.805 -17.621 1.00 85.50 149 LEU A O 1
ATOM 1194 N N . ASN A 1 150 ? 1.988 -3.910 -17.710 1.00 89.19 150 ASN A N 1
ATOM 1195 C CA . ASN A 1 150 ? 2.344 -4.688 -18.892 1.00 89.19 150 ASN A CA 1
ATOM 1196 C C . ASN A 1 150 ? 2.556 -3.793 -20.123 1.00 89.19 150 ASN A C 1
ATOM 1198 O O . ASN A 1 150 ? 3.533 -3.969 -20.848 1.00 89.19 150 ASN A O 1
ATOM 1202 N N . ARG A 1 151 ? 1.690 -2.794 -20.346 1.00 91.12 151 ARG A N 1
ATOM 1203 C CA . ARG A 1 151 ? 1.880 -1.815 -21.431 1.00 91.12 151 ARG A CA 1
ATOM 1204 C C . ARG A 1 151 ? 3.181 -1.032 -21.259 1.00 91.12 151 ARG A C 1
ATOM 1206 O O . ARG A 1 151 ? 3.933 -0.907 -22.221 1.00 91.12 151 ARG A O 1
ATOM 1213 N N . SER A 1 152 ? 3.474 -0.571 -20.044 1.00 89.06 152 SER A N 1
ATOM 1214 C CA . SER A 1 152 ? 4.726 0.128 -19.735 1.00 89.0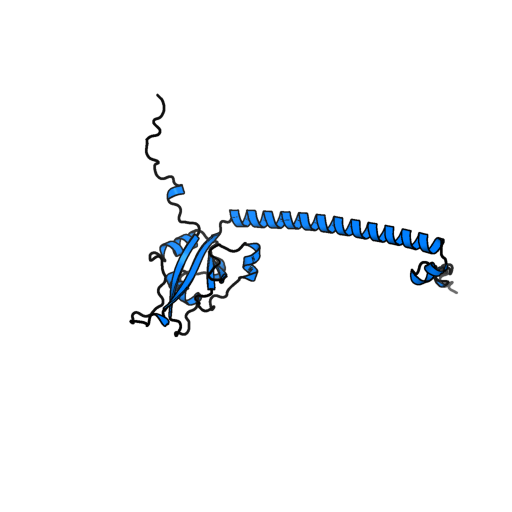6 152 SER A CA 1
ATOM 1215 C C . SER A 1 152 ? 5.952 -0.755 -19.962 1.00 89.06 152 SER A C 1
ATOM 1217 O O . SER A 1 152 ? 6.947 -0.294 -20.508 1.00 89.06 152 SER A O 1
ATOM 1219 N N . LEU A 1 153 ? 5.880 -2.037 -19.600 1.00 90.19 153 LEU A N 1
ATOM 1220 C CA . LEU A 1 153 ? 6.956 -2.998 -19.839 1.00 90.19 153 LEU A CA 1
ATOM 1221 C C . LEU A 1 153 ? 7.195 -3.225 -21.336 1.00 90.19 153 LEU A C 1
ATOM 1223 O O . LEU A 1 153 ? 8.346 -3.298 -21.761 1.00 90.19 153 LEU A O 1
ATOM 1227 N N . MET A 1 154 ? 6.133 -3.314 -22.140 1.00 93.50 154 MET A N 1
ATOM 1228 C CA . MET A 1 154 ? 6.261 -3.448 -23.595 1.00 93.50 154 MET A CA 1
ATOM 1229 C C . MET A 1 154 ? 6.864 -2.194 -24.232 1.00 93.50 154 MET A C 1
ATOM 1231 O O . MET A 1 154 ? 7.744 -2.320 -25.078 1.00 93.50 154 MET A O 1
ATOM 1235 N N . ALA A 1 155 ? 6.453 -1.004 -23.788 1.00 94.50 155 ALA A N 1
ATOM 1236 C CA . ALA A 1 155 ? 7.054 0.252 -24.234 1.00 94.50 155 ALA A CA 1
ATOM 1237 C C . ALA A 1 155 ? 8.548 0.315 -23.879 1.00 94.50 155 ALA A C 1
ATOM 1239 O O . ALA A 1 155 ? 9.376 0.568 -24.744 1.00 94.50 155 ALA A O 1
ATOM 1240 N N . LEU A 1 156 ? 8.910 -0.031 -22.639 1.00 93.94 156 LEU A N 1
ATOM 1241 C CA . LEU A 1 156 ? 10.302 -0.012 -22.189 1.00 93.94 156 LEU A CA 1
ATOM 1242 C C . LEU A 1 156 ? 11.191 -0.998 -22.964 1.00 93.94 156 LEU A C 1
ATOM 1244 O O . LEU A 1 156 ? 12.365 -0.721 -23.197 1.00 93.94 156 LEU A O 1
ATOM 1248 N N . ARG A 1 157 ? 10.645 -2.151 -23.372 1.00 94.81 157 ARG A N 1
ATOM 1249 C CA . ARG A 1 157 ? 11.355 -3.099 -24.243 1.00 94.81 157 ARG A CA 1
ATOM 1250 C C . ARG A 1 157 ? 11.603 -2.519 -25.631 1.00 94.81 157 ARG A C 1
ATOM 1252 O O . ARG A 1 157 ? 12.719 -2.638 -26.120 1.00 94.81 157 ARG A O 1
ATOM 1259 N N . ALA A 1 158 ? 10.602 -1.870 -26.221 1.00 95.31 158 ALA A N 1
ATOM 1260 C CA . ALA A 1 158 ? 10.752 -1.213 -27.517 1.00 95.31 158 ALA A CA 1
ATOM 1261 C C . ALA A 1 158 ? 11.800 -0.088 -27.458 1.00 95.31 158 ALA A C 1
ATOM 1263 O O . ALA A 1 158 ? 12.697 -0.044 -28.296 1.00 95.31 158 ALA A O 1
ATOM 1264 N N . ASP A 1 159 ? 11.755 0.753 -26.420 1.00 94.81 159 ASP A N 1
ATOM 1265 C CA . ASP A 1 159 ? 12.745 1.816 -26.208 1.00 94.81 159 ASP A CA 1
ATOM 1266 C C . ASP A 1 159 ? 14.162 1.240 -26.046 1.00 94.81 159 ASP A C 1
ATOM 1268 O O . ASP A 1 159 ? 15.138 1.793 -26.557 1.00 94.81 159 ASP A O 1
ATOM 1272 N N . HIS A 1 160 ? 14.294 0.112 -25.340 1.00 94.69 160 HIS A N 1
ATOM 1273 C CA . HIS A 1 160 ? 15.573 -0.570 -25.169 1.00 94.69 160 HIS A CA 1
ATOM 1274 C C . HIS A 1 160 ? 16.128 -1.112 -26.492 1.00 94.69 160 HIS A C 1
ATOM 1276 O O . HIS A 1 160 ? 17.320 -0.955 -26.757 1.00 94.69 160 HIS A O 1
ATOM 1282 N N . GLU A 1 161 ? 15.280 -1.720 -27.323 1.00 95.44 161 GLU A N 1
ATOM 1283 C CA . GLU A 1 161 ? 15.658 -2.198 -28.657 1.00 95.44 161 GLU A CA 1
ATOM 1284 C C . GLU A 1 161 ? 16.103 -1.037 -29.560 1.00 95.44 161 GLU A C 1
ATOM 1286 O O . GLU A 1 161 ? 17.165 -1.122 -30.177 1.00 95.44 161 GLU A O 1
ATOM 1291 N N . GLU A 1 162 ? 15.377 0.086 -29.558 1.00 95.88 162 GLU A N 1
ATOM 1292 C CA . GLU A 1 162 ? 15.766 1.289 -30.308 1.00 95.88 162 GLU A CA 1
ATOM 1293 C C . GLU A 1 162 ? 17.122 1.840 -29.831 1.00 95.88 162 GLU A C 1
ATOM 1295 O O . GLU A 1 162 ? 17.992 2.200 -30.630 1.00 95.88 162 GLU A O 1
ATOM 1300 N N . LEU A 1 163 ? 17.338 1.898 -28.514 1.00 95.06 163 LEU A N 1
ATOM 1301 C CA . LEU A 1 163 ? 18.604 2.342 -27.928 1.00 95.06 163 LEU A CA 1
ATOM 1302 C C . LEU A 1 163 ? 19.776 1.443 -28.335 1.00 95.06 163 LEU A C 1
ATOM 1304 O O . LEU A 1 163 ? 20.860 1.960 -28.621 1.00 95.06 163 LEU A O 1
ATOM 1308 N N . LEU A 1 164 ? 19.569 0.125 -28.381 1.00 95.31 164 LEU A N 1
ATOM 1309 C CA . LEU A 1 164 ? 20.575 -0.830 -28.846 1.00 95.31 164 LEU A CA 1
ATOM 1310 C C . LEU A 1 164 ? 20.909 -0.617 -30.326 1.00 95.31 164 LEU A C 1
ATOM 1312 O O . LEU A 1 164 ? 22.086 -0.497 -30.663 1.00 95.31 164 LEU A O 1
ATOM 1316 N N . GLU A 1 165 ? 19.904 -0.476 -31.190 1.00 95.12 165 GLU A N 1
ATOM 1317 C CA . GLU A 1 165 ? 20.111 -0.225 -32.622 1.00 95.12 165 GLU A CA 1
ATOM 1318 C C . GLU A 1 165 ? 20.885 1.083 -32.859 1.00 95.12 165 GLU A C 1
ATOM 1320 O O . GLU A 1 165 ? 21.850 1.141 -33.634 1.00 95.12 165 GLU A O 1
ATOM 1325 N N . ARG A 1 166 ? 20.522 2.149 -32.136 1.00 93.88 166 ARG A N 1
ATOM 1326 C CA . ARG A 1 166 ? 21.231 3.434 -32.197 1.00 93.88 166 ARG A CA 1
ATOM 1327 C C . ARG A 1 166 ? 22.668 3.310 -31.707 1.00 93.88 166 ARG A C 1
ATOM 1329 O O . ARG A 1 166 ? 23.566 3.906 -32.303 1.00 93.88 166 ARG A O 1
ATOM 1336 N N . PHE A 1 167 ? 22.905 2.548 -30.642 1.00 94.00 167 PHE A N 1
ATOM 1337 C CA . PHE A 1 167 ? 24.250 2.293 -30.136 1.00 94.00 167 PHE A CA 1
ATOM 1338 C C . PHE A 1 167 ? 25.109 1.544 -31.162 1.00 94.00 167 PHE A C 1
ATOM 1340 O O . PHE A 1 167 ? 26.236 1.963 -31.429 1.00 94.00 167 PHE A O 1
ATOM 1347 N N . GLU A 1 168 ? 24.580 0.488 -31.782 1.00 92.06 168 GLU A N 1
ATOM 1348 C CA . GLU A 1 168 ? 25.276 -0.259 -32.837 1.00 92.06 168 GLU A CA 1
ATOM 1349 C C . GLU A 1 168 ? 25.596 0.627 -34.042 1.00 92.06 168 GLU A C 1
ATOM 1351 O O . GLU A 1 168 ? 26.732 0.633 -34.525 1.00 92.06 168 GLU A O 1
ATOM 1356 N N . THR A 1 169 ? 24.640 1.458 -34.449 1.00 91.50 169 THR A N 1
ATOM 1357 C CA . THR A 1 169 ? 24.809 2.442 -35.521 1.00 91.50 169 THR A CA 1
ATOM 1358 C C . THR A 1 169 ? 25.927 3.440 -35.198 1.00 91.50 169 THR A C 1
ATOM 1360 O O . THR A 1 169 ? 26.810 3.688 -36.021 1.00 91.50 169 THR A O 1
ATOM 1363 N N . TYR A 1 170 ? 25.954 4.006 -33.987 1.00 90.00 170 TYR A N 1
ATOM 1364 C CA . TYR A 1 170 ? 27.029 4.916 -33.575 1.00 90.00 170 TYR A CA 1
ATOM 1365 C C . TYR A 1 170 ? 28.382 4.222 -33.459 1.00 90.00 170 TYR A C 1
ATOM 1367 O O . TYR A 1 170 ? 29.409 4.832 -33.775 1.00 90.00 170 TYR A O 1
ATOM 1375 N N . ARG A 1 171 ? 28.402 2.955 -33.038 1.00 88.75 171 ARG A N 1
ATOM 1376 C CA . ARG A 1 171 ? 29.616 2.139 -33.022 1.00 88.75 171 ARG A CA 1
ATOM 1377 C C . ARG A 1 171 ? 30.167 1.973 -34.435 1.00 88.75 171 ARG A C 1
ATOM 1379 O O . ARG A 1 171 ? 31.364 2.165 -34.634 1.00 88.75 171 ARG A O 1
ATOM 1386 N N . GLU A 1 172 ? 29.308 1.697 -35.415 1.00 87.94 172 GLU A N 1
ATOM 1387 C CA . GLU A 1 172 ? 29.698 1.607 -36.823 1.00 87.94 172 GLU A CA 1
ATOM 1388 C C . GLU A 1 172 ? 30.204 2.950 -37.367 1.00 87.94 172 GLU A C 1
ATOM 1390 O O . GLU A 1 172 ? 31.288 3.005 -37.949 1.00 87.94 172 GLU A O 1
ATOM 1395 N N . TYR A 1 173 ? 29.479 4.052 -37.137 1.00 87.06 173 TYR A N 1
ATOM 1396 C CA . TYR A 1 173 ? 29.926 5.389 -37.548 1.00 87.06 173 TYR A CA 1
ATOM 1397 C C . TYR A 1 173 ? 31.282 5.749 -36.948 1.00 87.06 173 TYR A C 1
ATOM 1399 O O . TYR A 1 173 ? 32.154 6.251 -37.655 1.00 87.06 173 TYR A O 1
ATOM 1407 N N . THR A 1 174 ? 31.477 5.465 -35.659 1.00 84.75 174 THR A N 1
ATOM 1408 C CA . THR A 1 174 ? 32.759 5.679 -34.984 1.00 84.75 174 THR A CA 1
ATOM 1409 C C . THR A 1 174 ? 33.848 4.832 -35.633 1.00 84.75 174 THR A C 1
ATOM 1411 O O . THR A 1 174 ? 34.902 5.371 -35.955 1.00 84.75 174 THR A O 1
ATOM 1414 N N . GLY A 1 175 ? 33.585 3.550 -35.906 1.00 82.69 175 GLY A N 1
ATOM 1415 C CA . GLY A 1 175 ? 34.505 2.671 -36.634 1.00 82.69 175 GLY A CA 1
ATOM 1416 C C . GLY A 1 175 ? 34.926 3.258 -37.983 1.00 82.69 175 GLY A C 1
ATOM 1417 O O . GLY A 1 175 ? 36.117 3.426 -38.232 1.00 82.69 175 GLY A O 1
ATOM 1418 N N . ARG A 1 176 ? 33.961 3.694 -38.801 1.00 83.62 176 ARG A N 1
ATOM 1419 C CA . ARG A 1 176 ? 34.218 4.327 -40.108 1.00 83.62 176 ARG A CA 1
ATOM 1420 C C . ARG A 1 176 ? 35.018 5.629 -39.993 1.00 83.62 176 ARG A C 1
ATOM 1422 O O . ARG A 1 176 ? 35.887 5.893 -40.821 1.00 83.62 176 ARG A O 1
ATOM 1429 N N . ILE A 1 177 ? 34.739 6.458 -38.983 1.00 83.69 177 ILE A N 1
ATOM 1430 C CA . ILE A 1 177 ? 35.504 7.689 -38.724 1.00 83.69 177 ILE A CA 1
ATOM 1431 C C . ILE A 1 177 ? 36.948 7.345 -38.354 1.00 83.69 177 ILE A C 1
ATOM 1433 O O . ILE A 1 177 ? 37.870 7.965 -38.884 1.00 83.69 177 ILE A O 1
ATOM 1437 N N . MET A 1 178 ? 37.156 6.353 -37.485 1.00 78.81 178 MET A N 1
ATOM 1438 C CA . MET A 1 178 ? 38.494 5.913 -37.089 1.00 78.81 178 MET A CA 1
ATOM 1439 C C . MET A 1 178 ? 39.274 5.340 -38.276 1.00 78.81 178 MET A C 1
ATOM 1441 O O . MET A 1 178 ? 40.429 5.713 -38.470 1.00 78.81 178 MET A O 1
ATOM 1445 N N . GLU A 1 179 ? 38.645 4.514 -39.117 1.00 79.75 179 GLU A N 1
ATOM 1446 C CA . GLU A 1 179 ? 39.231 4.017 -40.371 1.00 79.75 179 GLU A CA 1
ATOM 1447 C C . GLU A 1 179 ? 39.626 5.160 -41.309 1.00 79.75 179 GLU A C 1
ATOM 1449 O O . GLU A 1 179 ? 40.746 5.201 -41.821 1.00 79.75 179 GLU A O 1
ATOM 1454 N N . TYR A 1 180 ? 38.734 6.133 -41.502 1.00 81.19 180 TYR A N 1
ATOM 1455 C CA . TYR A 1 180 ? 39.015 7.303 -42.323 1.00 81.19 180 TYR A CA 1
ATOM 1456 C C . TYR A 1 180 ? 40.193 8.124 -41.779 1.00 81.19 180 TYR A C 1
ATOM 1458 O O . TYR A 1 180 ? 41.073 8.510 -42.553 1.00 81.19 180 TYR A O 1
ATOM 1466 N N . ILE A 1 181 ? 40.252 8.366 -40.464 1.00 77.62 181 ILE A N 1
ATOM 1467 C CA . ILE A 1 181 ? 41.372 9.068 -39.819 1.00 77.62 181 ILE A CA 1
ATOM 1468 C C . ILE A 1 181 ? 42.675 8.286 -40.022 1.00 77.62 181 ILE A C 1
ATOM 1470 O O . ILE A 1 181 ? 43.653 8.859 -40.500 1.00 77.62 181 ILE A O 1
ATOM 1474 N N . ALA A 1 182 ? 42.676 6.980 -39.745 1.00 73.56 182 ALA A N 1
ATOM 1475 C CA . ALA A 1 182 ? 43.832 6.104 -39.925 1.00 73.56 182 ALA A CA 1
ATOM 1476 C C . ALA A 1 182 ? 44.320 6.046 -41.384 1.00 73.56 182 ALA A C 1
ATOM 1478 O O . ALA A 1 182 ? 45.521 5.956 -41.631 1.00 73.56 182 ALA A O 1
ATOM 1479 N N . SER A 1 183 ? 43.411 6.150 -42.360 1.00 75.06 183 SER A N 1
ATOM 1480 C CA . SER A 1 183 ? 43.770 6.189 -43.784 1.00 75.06 183 SER A CA 1
ATOM 1481 C C . SER A 1 183 ? 44.492 7.477 -44.205 1.00 75.06 183 SER A C 1
ATOM 1483 O O . SER A 1 183 ? 45.239 7.473 -45.184 1.00 75.06 183 SER A O 1
ATOM 1485 N N . ARG A 1 184 ? 44.271 8.587 -43.484 1.00 77.38 184 ARG A N 1
ATOM 1486 C CA . ARG A 1 184 ? 44.866 9.902 -43.778 1.00 77.38 184 ARG A CA 1
ATOM 1487 C C . ARG A 1 184 ? 46.095 10.217 -42.936 1.00 77.38 184 ARG A C 1
ATOM 1489 O O . ARG A 1 184 ? 46.958 10.952 -43.406 1.00 77.38 184 ARG A O 1
ATOM 1496 N N . ASP A 1 185 ? 46.172 9.665 -41.731 1.00 75.62 185 ASP A N 1
ATOM 1497 C CA . ASP A 1 185 ? 47.338 9.740 -40.859 1.00 75.62 185 ASP A CA 1
ATOM 1498 C C . ASP A 1 185 ? 47.734 8.324 -40.393 1.00 75.62 185 ASP A C 1
ATOM 1500 O O . ASP A 1 185 ? 47.165 7.799 -39.430 1.00 75.62 185 ASP A O 1
ATOM 1504 N N . PRO A 1 186 ? 48.719 7.687 -41.056 1.00 67.62 186 PRO A N 1
ATOM 1505 C CA . PRO A 1 186 ? 49.145 6.325 -40.739 1.00 67.62 186 PRO A CA 1
ATOM 1506 C C . PRO A 1 186 ? 49.665 6.148 -39.305 1.00 67.62 186 PRO A C 1
ATOM 1508 O O . PRO A 1 186 ? 49.622 5.036 -38.777 1.00 67.62 186 PRO A O 1
ATOM 1511 N N . ALA A 1 187 ? 50.132 7.219 -38.648 1.00 71.19 187 ALA A N 1
ATOM 1512 C CA . ALA A 1 187 ? 50.578 7.160 -37.255 1.00 71.19 187 ALA A CA 1
ATOM 1513 C C . ALA A 1 187 ? 49.408 6.932 -36.279 1.00 71.19 187 ALA A C 1
ATOM 1515 O O . ALA A 1 187 ? 49.606 6.405 -35.183 1.00 71.19 187 ALA A O 1
ATOM 1516 N N . MET A 1 188 ? 48.183 7.265 -36.697 1.00 66.50 188 MET A N 1
ATOM 1517 C CA . MET A 1 188 ? 46.960 7.087 -35.915 1.00 66.50 188 MET A CA 1
ATOM 1518 C C . MET A 1 188 ? 46.353 5.684 -36.056 1.00 66.50 188 MET A C 1
ATOM 1520 O O . MET A 1 188 ? 45.511 5.308 -35.248 1.00 66.50 188 MET A O 1
ATOM 1524 N N . ALA A 1 189 ? 46.795 4.866 -37.016 1.00 62.31 189 ALA A N 1
ATOM 1525 C CA . ALA A 1 189 ? 46.254 3.519 -37.233 1.00 62.31 189 ALA A CA 1
ATOM 1526 C C . ALA A 1 189 ? 46.603 2.521 -36.105 1.00 62.31 189 ALA A C 1
ATOM 1528 O O . ALA A 1 189 ? 45.825 1.610 -35.811 1.00 62.31 189 ALA A O 1
ATOM 1529 N N . GLY A 1 190 ? 47.758 2.700 -35.452 1.00 62.91 190 GLY A N 1
ATOM 1530 C CA . GLY A 1 190 ? 48.244 1.832 -34.372 1.00 62.91 190 GLY A CA 1
ATOM 1531 C C . GLY A 1 190 ? 47.413 1.902 -33.079 1.00 62.91 190 GLY A C 1
ATOM 1532 O O . GLY A 1 190 ? 46.949 0.859 -32.621 1.00 62.91 190 GLY A O 1
ATOM 1533 N N . PRO A 1 191 ? 47.172 3.096 -32.499 1.00 67.00 191 PRO A N 1
ATOM 1534 C CA . PRO A 1 191 ? 46.371 3.257 -31.278 1.00 67.00 191 PRO A CA 1
ATOM 1535 C C . PRO A 1 191 ? 44.925 2.747 -31.374 1.00 67.00 191 PRO A C 1
ATOM 1537 O O . PRO A 1 191 ? 44.349 2.377 -30.355 1.00 67.00 191 PRO A O 1
ATOM 1540 N N . PHE A 1 192 ? 44.346 2.702 -32.578 1.00 61.25 192 PHE A N 1
ATOM 1541 C CA . PHE A 1 192 ? 42.986 2.196 -32.810 1.00 61.25 192 PHE A CA 1
ATOM 1542 C C . PHE A 1 192 ? 42.928 0.708 -33.178 1.00 61.25 192 PHE A C 1
ATOM 1544 O O . PHE A 1 192 ? 41.843 0.195 -33.439 1.00 61.25 192 PHE A O 1
ATOM 1551 N N . GLY A 1 193 ? 44.066 0.002 -33.201 1.00 61.75 193 GLY A N 1
ATOM 1552 C CA . GLY A 1 193 ? 44.104 -1.424 -33.542 1.00 61.75 193 GLY A CA 1
ATOM 1553 C C . GLY A 1 193 ? 43.649 -1.730 -34.976 1.00 61.75 193 GLY A C 1
ATOM 1554 O O . GLY A 1 193 ? 43.197 -2.837 -35.240 1.00 61.75 193 GLY A O 1
ATOM 1555 N N . LEU A 1 194 ? 43.752 -0.753 -35.887 1.00 60.88 194 LEU A N 1
ATOM 1556 C CA . LEU A 1 194 ? 43.308 -0.846 -37.287 1.00 60.88 194 LEU A CA 1
ATOM 1557 C C . LEU A 1 194 ? 44.395 -1.377 -38.233 1.00 60.88 194 LEU A C 1
ATOM 1559 O O . LEU A 1 194 ? 44.165 -1.553 -39.427 1.00 60.88 194 LEU A O 1
ATOM 1563 N N . LEU A 1 195 ? 45.597 -1.622 -37.713 1.00 59.06 195 LEU A N 1
ATOM 1564 C CA . LEU A 1 195 ? 46.641 -2.335 -38.433 1.00 59.06 195 LEU A CA 1
ATOM 1565 C C . LEU A 1 195 ? 46.410 -3.834 -38.240 1.00 59.06 195 LEU A C 1
ATOM 1567 O O . LEU A 1 195 ? 46.438 -4.313 -37.107 1.00 59.06 195 LEU A O 1
ATOM 1571 N N . LEU A 1 196 ? 46.224 -4.568 -39.342 1.00 56.72 196 LEU A N 1
ATOM 1572 C CA . LEU A 1 196 ? 46.354 -6.027 -39.336 1.00 56.72 196 LEU A CA 1
ATOM 1573 C C . LEU A 1 196 ? 47.678 -6.370 -38.655 1.00 56.72 196 LEU A C 1
ATOM 1575 O O . LEU A 1 196 ? 48.738 -5.886 -39.075 1.00 56.72 196 LEU A O 1
ATOM 1579 N N . ARG A 1 197 ? 47.633 -7.173 -37.587 1.00 57.28 197 ARG A N 1
ATOM 1580 C CA . ARG A 1 197 ? 48.876 -7.664 -36.997 1.00 57.28 197 ARG A CA 1
ATOM 1581 C C . ARG A 1 197 ? 49.547 -8.551 -38.049 1.00 57.28 197 ARG A C 1
ATOM 1583 O O . ARG A 1 197 ? 48.850 -9.226 -38.803 1.00 57.28 197 ARG A O 1
ATOM 1590 N N . PRO A 1 198 ? 50.887 -8.600 -38.121 1.00 50.62 198 PRO A N 1
ATOM 1591 C CA . PRO A 1 198 ? 51.588 -9.502 -39.042 1.00 50.62 198 PRO A CA 1
ATOM 1592 C C . PRO A 1 198 ? 51.124 -10.968 -38.932 1.00 50.62 198 PRO A C 1
ATOM 1594 O O . PRO A 1 198 ? 51.212 -11.726 -39.892 1.00 50.62 198 PRO A O 1
ATOM 1597 N N . GLU A 1 199 ? 50.605 -11.339 -37.762 1.00 57.44 199 GLU A N 1
ATOM 1598 C CA . GLU A 1 199 ? 49.991 -12.624 -37.418 1.00 57.44 199 GLU A CA 1
ATOM 1599 C C . GLU A 1 199 ? 48.683 -12.900 -38.190 1.00 57.44 199 GLU A C 1
ATOM 1601 O O . GLU A 1 199 ? 48.450 -14.036 -38.595 1.00 57.44 199 GLU A O 1
ATOM 1606 N N . ASP A 1 200 ? 47.876 -11.865 -38.459 1.00 55.72 200 ASP A N 1
ATOM 1607 C CA . ASP A 1 200 ? 46.573 -11.942 -39.146 1.00 55.72 200 ASP A CA 1
ATOM 1608 C C . ASP A 1 200 ? 46.715 -12.086 -40.678 1.00 55.72 200 ASP A C 1
ATOM 1610 O O . ASP A 1 200 ? 45.762 -12.416 -41.379 1.00 55.72 200 ASP A O 1
ATOM 1614 N N . LEU A 1 201 ? 47.915 -11.830 -41.213 1.00 53.81 201 LEU A N 1
ATOM 1615 C CA . LEU A 1 201 ? 48.265 -11.969 -42.634 1.00 53.81 201 LEU A CA 1
ATOM 1616 C C . LEU A 1 201 ? 48.901 -13.330 -42.961 1.00 53.81 201 LEU A C 1
ATOM 1618 O O . LEU A 1 201 ? 49.243 -13.591 -44.119 1.00 53.81 201 LEU A O 1
ATOM 1622 N N . ALA A 1 202 ? 49.098 -14.194 -41.961 1.00 51.28 202 ALA A N 1
ATOM 1623 C CA . ALA A 1 202 ? 49.603 -15.537 -42.195 1.00 51.28 202 ALA A CA 1
ATOM 1624 C C . ALA A 1 202 ? 48.528 -16.353 -42.940 1.00 51.28 202 ALA A C 1
ATOM 1626 O O . ALA A 1 202 ? 47.402 -16.449 -42.453 1.00 51.28 202 ALA A O 1
ATOM 1627 N N . PRO A 1 203 ? 48.833 -16.957 -44.107 1.00 52.16 203 PRO A N 1
ATOM 1628 C CA . PRO A 1 203 ? 47.863 -17.796 -44.797 1.00 52.16 203 PRO A CA 1
ATOM 1629 C C . PRO A 1 203 ? 47.449 -18.935 -43.864 1.00 52.16 203 PRO A C 1
ATOM 1631 O O . PRO A 1 203 ? 48.321 -19.602 -43.293 1.00 52.16 203 PRO A O 1
ATOM 1634 N N . GLU A 1 204 ? 46.138 -19.147 -43.703 1.00 51.00 204 GLU A N 1
ATOM 1635 C CA . GLU A 1 204 ? 45.601 -20.283 -42.957 1.00 51.00 204 GLU A CA 1
ATOM 1636 C C . GLU A 1 204 ? 46.314 -21.543 -43.443 1.00 51.00 204 GLU A C 1
ATOM 1638 O O . GLU A 1 204 ? 46.202 -21.945 -44.605 1.00 51.00 204 GLU A O 1
ATOM 1643 N N . ARG A 1 205 ? 47.112 -22.158 -42.566 1.00 49.72 205 ARG A N 1
ATOM 1644 C CA . ARG A 1 205 ? 47.693 -23.462 -42.857 1.00 49.72 205 ARG A CA 1
ATOM 1645 C C . ARG A 1 205 ? 46.524 -24.431 -42.961 1.00 49.72 205 ARG A C 1
ATOM 1647 O O . ARG A 1 205 ? 46.046 -24.918 -41.940 1.00 49.72 205 ARG A O 1
ATOM 1654 N N . THR A 1 206 ? 46.085 -24.717 -44.187 1.00 45.62 206 THR A N 1
ATOM 1655 C CA . THR A 1 206 ? 45.277 -25.895 -44.506 1.00 45.62 206 THR A CA 1
ATOM 1656 C C . THR A 1 206 ? 45.919 -27.077 -43.798 1.00 45.62 206 THR A C 1
ATOM 1658 O O . THR A 1 206 ? 47.036 -27.476 -44.138 1.00 45.62 206 THR A O 1
ATOM 1661 N N . GLN A 1 207 ? 45.246 -27.584 -42.766 1.00 46.47 207 GLN A N 1
ATOM 1662 C CA . GLN A 1 207 ? 45.653 -28.792 -42.071 1.00 46.47 207 GLN A CA 1
ATOM 1663 C C . GLN A 1 207 ? 45.606 -29.933 -43.090 1.00 46.47 207 GLN A C 1
ATOM 1665 O O . GLN A 1 207 ? 44.542 -30.457 -43.409 1.00 46.47 207 GLN A O 1
ATOM 1670 N N . GLN A 1 208 ? 46.761 -30.300 -43.645 1.00 44.75 208 GLN A N 1
ATOM 1671 C CA . GLN A 1 208 ? 46.918 -31.606 -44.263 1.00 44.75 208 GLN A CA 1
ATOM 1672 C C . GLN A 1 208 ? 46.879 -32.622 -43.123 1.00 44.75 208 GLN A C 1
ATOM 1674 O O . GLN A 1 208 ? 47.796 -32.686 -42.304 1.00 44.75 208 GLN A O 1
ATOM 1679 N N . GLY A 1 209 ? 45.763 -33.348 -43.038 1.00 46.53 209 GLY A N 1
ATOM 1680 C CA . GLY A 1 209 ? 45.610 -34.486 -42.141 1.00 46.53 209 GLY A CA 1
ATOM 1681 C C . GLY A 1 209 ? 46.695 -35.544 -42.384 1.00 46.53 209 GLY A C 1
ATOM 1682 O O . GLY A 1 209 ? 47.315 -35.564 -43.454 1.00 46.53 209 GLY A O 1
ATOM 1683 N N . PRO A 1 210 ? 46.955 -36.411 -41.394 1.00 44.94 210 PRO A N 1
ATOM 1684 C CA . PRO A 1 210 ? 48.033 -37.383 -41.472 1.00 44.94 210 PRO A CA 1
ATOM 1685 C C . PRO A 1 210 ? 47.751 -38.382 -42.600 1.00 44.94 210 PRO A C 1
ATOM 1687 O O . PRO A 1 210 ? 46.659 -38.937 -42.699 1.00 44.94 210 PRO A O 1
ATOM 1690 N N . VAL A 1 211 ? 48.746 -38.595 -43.463 1.00 51.53 211 VAL A N 1
ATOM 1691 C CA . VAL A 1 211 ? 48.750 -39.699 -44.426 1.00 51.53 211 VAL A CA 1
ATOM 1692 C C . VAL A 1 211 ? 49.277 -40.927 -43.694 1.00 51.53 211 VAL A C 1
ATOM 1694 O O . VAL A 1 211 ? 50.465 -40.992 -43.379 1.00 51.53 211 VAL A O 1
ATOM 1697 N N . ASP A 1 212 ? 48.382 -41.873 -43.422 1.00 49.59 212 ASP A N 1
ATOM 1698 C CA . ASP A 1 212 ? 48.706 -43.197 -42.892 1.00 49.59 212 ASP A CA 1
ATOM 1699 C C . ASP A 1 212 ? 49.687 -43.943 -43.809 1.00 49.59 212 ASP A C 1
ATOM 1701 O O . ASP A 1 212 ? 49.448 -44.070 -45.017 1.00 49.59 212 ASP A O 1
ATOM 1705 N N . ARG A 1 213 ? 50.754 -44.490 -43.213 1.00 44.22 213 ARG A N 1
ATOM 1706 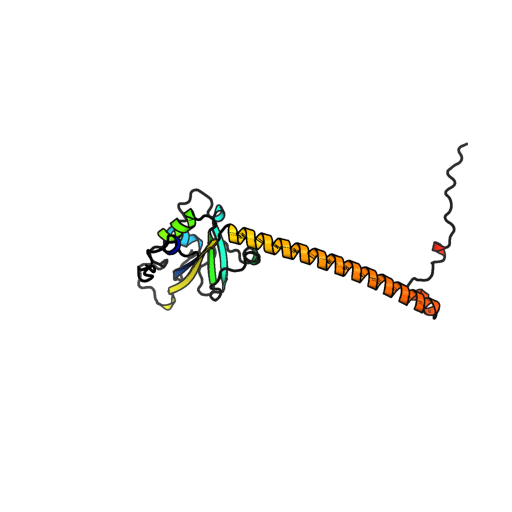C CA . ARG A 1 213 ? 51.454 -45.702 -43.661 1.00 44.22 213 ARG A CA 1
ATOM 1707 C C . ARG A 1 213 ? 52.020 -46.467 -42.476 1.00 44.22 213 ARG A C 1
ATOM 1709 O O . ARG A 1 213 ? 52.644 -45.815 -41.612 1.00 44.22 213 ARG A O 1
#

Organism: NCBI:txid2562237

Foldseek 3Di:
DPDDPPPPDPQDPVNPDDDQKAKAKEKDFQVDPQQFQLVCCVLLVLVPDPDDSVVFKFKFKDFLVCPDDDDPVCRVVRGDDRSHHFDQGMAMEIEGADPVSLVSSVVSNVVSYHYPDDPDPDPPVRIHIYMYMYGYDYPVNVVVVVVVVVVVVVVVVVVVVVVVVVVVVVVVVVVVVQVVVCVVPVVSCVVVVNDDDPVNPPPPPPPPPDDDD